Protein AF-0000000067343305 (afdb_homodimer)

Solvent-accessible surface area (backbone atoms only — not comparable to full-atom values): 16597 Å² total; per-residue (Å²): 131,85,76,73,76,75,72,74,80,74,70,72,85,63,79,70,69,75,76,62,74,65,79,73,71,71,68,78,71,65,62,56,53,55,50,48,48,46,49,50,49,47,53,51,51,54,50,50,50,50,50,51,47,47,50,50,44,52,51,52,53,51,46,55,71,76,35,93,38,74,90,38,75,63,26,50,51,48,50,54,48,41,21,58,38,42,72,70,41,83,85,48,90,88,35,68,66,48,48,50,30,28,52,50,38,52,51,50,51,50,48,28,50,49,7,38,53,44,34,48,50,51,51,49,48,51,49,51,50,51,49,50,53,51,52,58,67,65,48,73,60,79,87,106,129,87,75,86,84,72,74,75,80,70,70,78,78,64,79,68,67,75,71,65,69,67,76,76,71,72,69,76,73,65,64,57,50,58,52,48,49,45,49,51,49,45,54,50,49,54,50,49,50,51,50,51,47,46,51,49,44,50,51,52,53,50,45,54,72,75,35,92,38,74,90,39,74,66,27,50,51,49,51,54,48,41,19,58,40,41,73,69,40,82,86,48,90,87,36,66,67,47,46,50,30,28,50,51,38,52,49,52,51,51,47,28,51,49,8,38,51,46,36,49,50,51,49,49,49,50,51,51,50,51,51,50,53,51,52,58,68,66,48,73,60,78,89,104

pLDDT: mean 73.61, std 25.26, range [24.58, 98.75]

Sequence (288 aa):
MATALRHAAMRLGGGGAWAKLLPRRLVHGGARPAAAAAADGKTRALDLIKQKREELFDLIADTERRYDTRMTREGFQNTRMLQQLAVQIKPRPNDPLWRSKRNSKLANDYLGLTGACVAGYMFTKKWLHSDKEAAEETMPDPHVMATALRHAAMRLGGGGAWAKLLPRRLVHGGARPAAAAAADGKTRALDLIKQKREELFDLIADTERRYDTRMTREGFQNTRMLQQLAVQIKPRPNDPLWRSKRNSKLANDYLGLTGACVAGYMFTKKWLHSDKEAAEETMPDPHV

Foldseek 3Di:
DVPPPPPPPPPDPPPPDDPPDPPPPPPVPCVVVVVVVVVVVVVVVVVVVQVVLVVLLVVLVVCVVVDPCCPDPVNVVSLVSNLVSLVVHDDDVPDPSSVVSPVVNVVVVVVVVVVVVVVVVVVVVVVVVVVVVVVVVPPPPVVD/DPDDPPDDPPPDPPPPDPPPDPPPPPPPCPVCCVVVVVVVVVVVVVVVVQVVLVVLLVVLVVCVVVDPCCPDPVNVVSLVSNLVSLVVHDDDVPDPSSVVSPVVNVVVVVVVVVVVVVVVVVVVVVVVVVVVVVVVVPPPPPVD

Structure (mmCIF, N/CA/C/O backbone):
data_AF-0000000067343305-model_v1
#
loop_
_entity.id
_entity.type
_entity.pdbx_description
1 polymer 'Uncharacterized protein'
#
loop_
_atom_site.group_PDB
_atom_site.id
_atom_site.type_symbol
_atom_site.label_atom_id
_atom_site.label_alt_id
_atom_site.label_comp_id
_atom_site.label_asym_id
_atom_site.label_entity_id
_atom_site.label_seq_id
_atom_site.pdbx_PDB_ins_code
_atom_site.Cartn_x
_atom_site.Cartn_y
_atom_site.Cartn_z
_atom_site.occupancy
_atom_site.B_iso_or_equiv
_atom_site.auth_seq_id
_atom_site.auth_comp_id
_atom_site.auth_asym_id
_atom_site.auth_atom_id
_atom_site.pdbx_PDB_model_num
ATOM 1 N N . MET A 1 1 ? 11.852 67.188 43.344 1 25.91 1 MET A N 1
ATOM 2 C CA . MET A 1 1 ? 10.516 67.75 43.594 1 25.91 1 MET A CA 1
ATOM 3 C C . MET A 1 1 ? 9.484 67.062 42.719 1 25.91 1 MET A C 1
ATOM 5 O O . MET A 1 1 ? 8.273 67.188 42.938 1 25.91 1 MET A O 1
ATOM 9 N N . ALA A 1 2 ? 9.914 66.562 41.469 1 29.41 2 ALA A N 1
ATOM 10 C CA . ALA A 1 2 ? 9.039 66.125 40.375 1 29.41 2 ALA A CA 1
ATOM 11 C C . ALA A 1 2 ? 8.344 64.812 40.688 1 29.41 2 ALA A C 1
ATOM 13 O O . ALA A 1 2 ? 7.672 64.25 39.812 1 29.41 2 ALA A O 1
ATOM 14 N N . THR A 1 3 ? 8.641 64.125 41.844 1 33.22 3 THR A N 1
ATOM 15 C CA . THR A 1 3 ? 8.18 62.781 42.219 1 33.22 3 THR A CA 1
ATOM 16 C C . THR A 1 3 ? 6.668 62.75 42.438 1 33.22 3 THR A C 1
ATOM 18 O O . THR A 1 3 ? 6.012 61.75 42.188 1 33.22 3 THR A O 1
ATOM 21 N N . ALA A 1 4 ? 6.055 63.875 43.031 1 30.64 4 ALA A N 1
ATOM 22 C CA . ALA A 1 4 ? 4.84 63.812 43.844 1 30.64 4 ALA A CA 1
ATOM 23 C C . ALA A 1 4 ? 3.602 63.719 42.938 1 30.64 4 ALA A C 1
ATOM 25 O O . ALA A 1 4 ? 2.48 63.594 43.438 1 30.64 4 ALA A O 1
ATOM 26 N N . LEU A 1 5 ? 3.627 64.125 41.625 1 29.78 5 LEU A N 1
ATOM 27 C CA . LEU A 1 5 ? 2.369 64.375 40.938 1 29.78 5 LEU A CA 1
ATOM 28 C C . LEU A 1 5 ? 1.629 63.094 40.594 1 29.78 5 LEU A C 1
ATOM 30 O O . LEU A 1 5 ? 0.529 63.156 40.031 1 29.78 5 LEU A O 1
ATOM 34 N N . ARG A 1 6 ? 2.248 61.844 40.656 1 27.2 6 ARG A N 1
ATOM 35 C CA . ARG A 1 6 ? 1.667 60.688 39.969 1 27.2 6 ARG A CA 1
ATOM 36 C C . ARG A 1 6 ? 0.431 60.156 40.688 1 27.2 6 ARG A C 1
ATOM 38 O O . ARG A 1 6 ? -0.3 59.312 40.188 1 27.2 6 ARG A O 1
ATOM 45 N N . HIS A 1 7 ? 0.16 60.5 42.031 1 28.11 7 HIS A N 1
ATOM 46 C CA . HIS A 1 7 ? -0.731 59.656 42.844 1 28.11 7 HIS A CA 1
ATOM 47 C C . HIS A 1 7 ? -2.191 59.906 42.469 1 28.11 7 HIS A C 1
ATOM 49 O O . HIS A 1 7 ? -3.039 59.031 42.688 1 28.11 7 HIS A O 1
ATOM 55 N N . ALA A 1 8 ? -2.635 61.156 42.156 1 29.97 8 ALA A N 1
ATOM 56 C CA . ALA A 1 8 ? -4.02 61.562 42.438 1 29.97 8 ALA A CA 1
ATOM 57 C C . ALA A 1 8 ? -4.977 60.906 41.438 1 29.97 8 ALA A C 1
ATOM 59 O O . ALA A 1 8 ? -6.188 60.875 41.656 1 29.97 8 ALA A O 1
ATOM 60 N N . ALA A 1 9 ? -4.625 60.5 40.188 1 27.83 9 ALA A N 1
ATOM 61 C CA . ALA A 1 9 ? -5.672 60.375 39.188 1 27.83 9 ALA A CA 1
ATOM 62 C C . ALA A 1 9 ? -6.492 59.094 39.406 1 27.83 9 ALA A C 1
ATOM 64 O O . ALA A 1 9 ? -7.371 58.781 38.594 1 27.83 9 ALA A O 1
ATOM 65 N N . MET A 1 10 ? -6.168 58.156 40.375 1 24.58 10 MET A N 1
ATOM 66 C CA . MET A 1 10 ? -6.703 56.812 40.25 1 24.58 10 MET A CA 1
ATOM 67 C C . MET A 1 10 ? -8.18 56.75 40.625 1 24.58 10 MET A C 1
ATOM 69 O O . MET A 1 10 ? -8.812 55.719 40.562 1 24.58 10 MET A O 1
ATOM 73 N N . ARG A 1 11 ? -8.797 57.75 41.375 1 26.14 11 ARG A N 1
ATOM 74 C CA . ARG A 1 11 ? -9.961 57.344 42.156 1 26.14 11 ARG A CA 1
ATOM 75 C C . ARG A 1 11 ? -11.172 57.125 41.25 1 26.14 11 ARG A C 1
ATOM 77 O O . ARG A 1 11 ? -12.117 56.438 41.625 1 26.14 11 ARG A O 1
ATOM 84 N N . LEU A 1 12 ? -11.484 57.938 40.281 1 27.5 12 LEU A N 1
ATOM 85 C CA . LEU A 1 12 ? -12.898 58.188 40 1 27.5 12 LEU A CA 1
ATOM 86 C C . LEU A 1 12 ? -13.547 56.938 39.406 1 27.5 12 LEU A C 1
ATOM 88 O O . LEU A 1 12 ? -14.773 56.781 39.406 1 27.5 12 LEU A O 1
ATOM 92 N N . GLY A 1 13 ? -12.992 56.156 38.469 1 27.7 13 GLY A N 1
ATOM 93 C CA . GLY A 1 13 ? -13.844 55.469 37.5 1 27.7 13 GLY A CA 1
ATOM 94 C C . GLY A 1 13 ? -14.578 54.281 38.094 1 27.7 13 GLY A C 1
ATOM 95 O O . GLY A 1 13 ? -14.023 53.188 38.156 1 27.7 13 GLY A O 1
ATOM 96 N N . GLY A 1 14 ? -15.336 54.438 39.156 1 28.5 14 GLY A N 1
ATOM 97 C CA . GLY A 1 14 ? -16.062 53.406 39.844 1 28.5 14 GLY A CA 1
ATOM 98 C C . GLY A 1 14 ? -17.094 52.719 38.969 1 28.5 14 GLY A C 1
ATOM 99 O O . GLY A 1 14 ? -17.953 51.969 39.469 1 28.5 14 GLY A O 1
ATOM 100 N N . GLY A 1 15 ? -17.312 53.062 37.719 1 30.8 15 GLY A N 1
ATOM 101 C CA . GLY A 1 15 ? -18.562 52.562 37.188 1 30.8 15 GLY A CA 1
ATOM 102 C C . GLY A 1 15 ? -18.656 51.031 37.156 1 30.8 15 GLY A C 1
ATOM 103 O O . GLY A 1 15 ? -19.438 50.469 36.375 1 30.8 15 GLY A O 1
ATOM 104 N N . GLY A 1 16 ? -17.969 50.281 38 1 28.56 16 GLY A N 1
ATOM 105 C CA . GLY A 1 16 ? -17.812 48.875 37.781 1 28.56 16 GLY A CA 1
ATOM 106 C C . GLY A 1 16 ? -19.109 48.094 37.938 1 28.56 16 GLY A C 1
ATOM 107 O O . GLY A 1 16 ? -19.125 46.875 37.75 1 28.56 16 GLY A O 1
ATOM 108 N N . ALA A 1 17 ? -20.031 48.656 38.75 1 32.06 17 ALA A N 1
ATOM 109 C CA . ALA A 1 17 ? -20.859 47.656 39.406 1 32.06 17 ALA A CA 1
ATOM 110 C C . ALA A 1 17 ? -21.828 47 38.438 1 32.06 17 ALA A C 1
ATOM 112 O O . ALA A 1 17 ? -22.391 45.938 38.719 1 32.06 17 ALA A O 1
ATOM 113 N N . TRP A 1 18 ? -22.375 47.75 37.5 1 31.05 18 TRP A N 1
ATOM 114 C CA . TRP A 1 18 ? -23.688 47.344 37 1 31.05 18 TRP A CA 1
ATOM 115 C C . TRP A 1 18 ? -23.578 46.031 36.25 1 31.05 18 TRP A C 1
ATOM 117 O O . TRP A 1 18 ? -24.562 45.531 35.688 1 31.05 18 TRP A O 1
ATOM 127 N N . ALA A 1 19 ? -22.406 45.656 35.844 1 30.67 19 ALA A N 1
ATOM 128 C CA . ALA A 1 19 ? -22.453 44.625 34.844 1 30.67 19 ALA A CA 1
ATOM 129 C C . ALA A 1 19 ? -22.922 43.281 35.406 1 30.67 19 ALA A C 1
ATOM 131 O O . ALA A 1 19 ? -22.703 42.25 34.812 1 30.67 19 ALA A O 1
ATOM 132 N N . LYS A 1 20 ? -23.328 43.312 36.656 1 32.25 20 LYS A N 1
ATOM 133 C CA . LYS A 1 20 ? -23.484 42 37.25 1 32.25 20 LYS A CA 1
ATOM 134 C C . LYS A 1 20 ? -24.531 41.156 36.5 1 32.25 20 LYS A C 1
ATOM 136 O O . LYS A 1 20 ? -24.359 39.969 36.312 1 32.25 20 LYS A O 1
ATOM 141 N N . LEU A 1 21 ? -25.797 41.656 36.562 1 30.03 21 LEU A N 1
ATOM 142 C CA . LEU A 1 21 ? -26.875 40.688 36.75 1 30.03 21 LEU A CA 1
ATOM 143 C C . LEU A 1 21 ? -27.234 40 35.438 1 30.03 21 LEU A C 1
ATOM 145 O O . LEU A 1 21 ? -28.297 40.25 34.875 1 30.03 21 LEU A O 1
ATOM 149 N N . LEU A 1 22 ? -26.625 40.281 34.375 1 32.25 22 LEU A N 1
ATOM 150 C CA . LEU A 1 22 ? -27.328 39.625 33.281 1 32.25 22 LEU A CA 1
ATOM 151 C C . LEU A 1 22 ? -27.359 38.125 33.531 1 32.25 22 LEU A C 1
ATOM 153 O O . LEU A 1 22 ? -26.359 37.5 33.906 1 32.25 22 LEU A O 1
ATOM 157 N N . PRO A 1 23 ? -28.562 37.531 33.875 1 33.81 23 PRO A N 1
ATOM 158 C CA . PRO A 1 23 ? -28.688 36.094 34.031 1 33.81 23 PRO A CA 1
ATOM 159 C C . PRO A 1 23 ? -28.016 35.312 32.906 1 33.81 23 PRO A C 1
ATOM 161 O O . PRO A 1 23 ? -28.078 35.75 31.734 1 33.81 23 PRO A O 1
ATOM 164 N N . ARG A 1 24 ? -26.797 34.812 33.031 1 35.47 24 ARG A N 1
ATOM 165 C CA . ARG A 1 24 ? -26.203 33.875 32.094 1 35.47 24 ARG A CA 1
ATOM 166 C C . ARG A 1 24 ? -27.188 32.781 31.734 1 35.47 24 ARG A C 1
ATOM 168 O O . ARG A 1 24 ? -27.547 31.953 32.562 1 35.47 24 ARG A O 1
ATOM 175 N N . ARG A 1 25 ? -28.234 33.062 31.016 1 36.97 25 ARG A N 1
ATOM 176 C CA . ARG A 1 25 ? -28.906 31.906 30.453 1 36.97 25 ARG A CA 1
ATOM 177 C C . ARG A 1 25 ? -27.906 30.812 30.078 1 36.97 25 ARG A C 1
ATOM 179 O O . ARG A 1 25 ? -26.938 31.047 29.359 1 36.97 25 ARG A O 1
ATOM 186 N N . LEU A 1 26 ? -27.703 29.891 30.906 1 36.03 26 LEU A N 1
ATOM 187 C CA . LEU A 1 26 ? -27.047 28.609 30.625 1 36.03 26 LEU A CA 1
ATOM 188 C C . LEU A 1 26 ? -27.406 28.109 29.219 1 36.03 26 LEU A C 1
ATOM 190 O O . LEU A 1 26 ? -28.547 27.734 28.969 1 36.03 26 LEU A O 1
ATOM 194 N N . VAL A 1 27 ? -27.156 28.891 28.188 1 36.06 27 VAL A N 1
ATOM 195 C CA . VAL A 1 27 ? -27.203 28.125 26.938 1 36.06 27 VAL A CA 1
ATOM 196 C C . VAL A 1 27 ? -26.672 26.719 27.188 1 36.06 27 VAL A C 1
ATOM 198 O O . VAL A 1 27 ? -25.531 26.547 27.625 1 36.06 27 VAL A O 1
ATOM 201 N N . HIS A 1 28 ? -27.391 25.828 27.766 1 39.16 28 HIS A N 1
ATOM 202 C CA . HIS A 1 28 ? -27.125 24.406 27.578 1 39.16 28 HIS A CA 1
ATOM 203 C C . HIS A 1 28 ? -26.391 24.141 26.281 1 39.16 28 HIS A C 1
ATOM 205 O O . HIS A 1 28 ? -26.984 24.266 25.203 1 39.16 28 HIS A O 1
ATOM 211 N N . GLY A 1 29 ? -25.312 24.641 25.938 1 38.34 29 GLY A N 1
ATOM 212 C CA . GLY A 1 29 ? -24.359 24.422 24.859 1 38.34 29 GLY A CA 1
ATOM 213 C C . GLY A 1 29 ? -24.359 23 24.328 1 38.34 29 GLY A C 1
ATOM 214 O O . GLY A 1 29 ? -23.734 22.109 24.922 1 38.34 29 GLY A O 1
ATOM 215 N N . GLY A 1 30 ? -25.344 22.453 24 1 41.88 30 GLY A N 1
ATOM 216 C CA . GLY A 1 30 ? -25.609 21.297 23.156 1 41.88 30 GLY A CA 1
ATOM 217 C C . GLY A 1 30 ? -24.594 21.109 22.047 1 41.88 30 GLY A C 1
ATOM 218 O O . GLY A 1 30 ? -24.922 20.609 20.969 1 41.88 30 GLY A O 1
ATOM 219 N N . ALA A 1 31 ? -23.594 21.781 21.797 1 46.53 31 ALA A N 1
ATOM 220 C CA . ALA A 1 31 ? -22.438 21.609 20.922 1 46.53 31 ALA A CA 1
ATOM 221 C C . ALA A 1 31 ? -21.766 20.266 21.156 1 46.53 31 ALA A C 1
ATOM 223 O O . ALA A 1 31 ? -20.969 19.812 20.328 1 46.53 31 ALA A O 1
ATOM 224 N N . ARG A 1 32 ? -21.812 19.703 22.297 1 52.16 32 ARG A N 1
ATOM 225 C CA . ARG A 1 32 ? -21.297 18.359 22.594 1 52.16 32 ARG A CA 1
ATOM 226 C C . ARG A 1 32 ? -21.953 17.312 21.719 1 52.16 32 ARG A C 1
ATOM 228 O O . ARG A 1 32 ? -21.312 16.328 21.328 1 52.16 32 ARG A O 1
ATOM 235 N N . PRO A 1 33 ? -23.297 17.562 21.469 1 54.91 33 PRO A N 1
ATOM 236 C CA . PRO A 1 33 ? -23.922 16.5 20.672 1 54.91 33 PRO A CA 1
ATOM 237 C C . PRO A 1 33 ? -23.359 16.422 19.25 1 54.91 33 PRO A C 1
ATOM 239 O O . PRO A 1 33 ? -23.172 15.32 18.719 1 54.91 33 PRO A O 1
ATOM 242 N N . ALA A 1 34 ? -23.141 17.609 18.672 1 60.12 34 ALA A N 1
ATOM 243 C CA . ALA A 1 34 ? -22.594 17.562 17.328 1 60.12 34 ALA A CA 1
ATOM 244 C C . ALA A 1 34 ? -21.188 16.984 17.312 1 60.12 34 ALA A C 1
ATOM 246 O O . ALA A 1 34 ? -20.828 16.219 16.438 1 60.12 34 ALA A O 1
ATOM 247 N N . ALA A 1 35 ? -20.484 17.469 18.375 1 66.31 35 ALA A N 1
ATOM 248 C CA . ALA A 1 35 ? -19.141 16.938 18.484 1 66.31 35 ALA A CA 1
ATOM 249 C C . ALA A 1 35 ? -19.156 15.438 18.766 1 66.31 35 ALA A C 1
ATOM 251 O O . ALA A 1 35 ? -18.359 14.68 18.203 1 66.31 35 ALA A O 1
ATOM 252 N N . ALA A 1 36 ? -20.109 15.117 19.703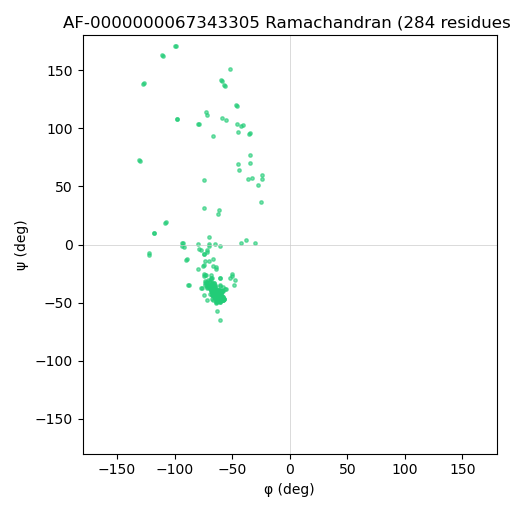 1 67.62 36 ALA A N 1
ATOM 253 C CA . ALA A 1 36 ? -20.234 13.695 20 1 67.62 36 ALA A CA 1
ATOM 254 C C . ALA A 1 36 ? -20.703 12.922 18.766 1 67.62 36 ALA A C 1
ATOM 256 O O . ALA A 1 36 ? -20.219 11.828 18.5 1 67.62 36 ALA A O 1
ATOM 257 N N . ALA A 1 37 ? -21.625 13.539 18.094 1 69.44 37 ALA A N 1
ATOM 258 C CA . ALA A 1 37 ? -22.109 12.906 16.875 1 69.44 37 ALA A CA 1
ATOM 259 C C . ALA A 1 37 ? -21.016 12.82 15.82 1 69.44 37 ALA A C 1
ATOM 261 O O . ALA A 1 37 ? -20.891 11.82 15.109 1 69.44 37 ALA A O 1
ATOM 262 N N . ALA A 1 38 ? -20.234 13.922 15.898 1 75.06 38 ALA A N 1
ATOM 263 C CA . ALA A 1 38 ? -19.125 13.93 14.953 1 75.06 38 ALA A CA 1
ATOM 264 C C . ALA A 1 38 ? -18.094 12.867 15.32 1 75.06 38 ALA A C 1
ATOM 266 O O . ALA A 1 38 ? -17.531 12.203 14.445 1 75.06 38 ALA A O 1
ATOM 267 N N . ALA A 1 39 ? -17.938 12.758 16.578 1 81.12 39 ALA A N 1
ATOM 268 C CA . ALA A 1 39 ? -16.984 11.742 17.031 1 81.12 39 ALA A CA 1
ATOM 269 C C . ALA A 1 39 ? -17.484 10.344 16.703 1 81.12 39 ALA A C 1
ATOM 271 O O . ALA A 1 39 ? -16.703 9.477 16.297 1 81.12 39 ALA A O 1
ATOM 272 N N . ASP A 1 40 ? -18.781 10.219 16.891 1 86.38 40 ASP A N 1
ATOM 273 C CA . ASP A 1 40 ? -19.375 8.93 16.547 1 86.38 40 ASP A CA 1
ATOM 274 C C . ASP A 1 40 ? -19.297 8.672 15.039 1 86.38 40 ASP A C 1
ATOM 276 O O . ASP A 1 40 ? -19.047 7.547 14.609 1 86.38 40 ASP A O 1
ATOM 280 N N . GLY A 1 41 ? -19.531 9.742 14.289 1 90.25 41 GLY A N 1
ATOM 281 C CA . GLY A 1 41 ? -19.422 9.617 12.844 1 90.25 41 GLY A CA 1
ATOM 282 C C . GLY A 1 41 ? -18.016 9.25 12.383 1 90.25 41 GLY A C 1
ATOM 283 O O . GLY A 1 41 ? -17.844 8.414 11.5 1 90.25 41 GLY A O 1
ATOM 284 N N . LYS A 1 42 ? -17.094 9.82 13.016 1 91.56 42 LYS A N 1
ATOM 285 C CA . LYS A 1 42 ? -15.695 9.531 12.719 1 91.56 42 LYS A CA 1
ATOM 286 C C . LYS A 1 42 ? -15.359 8.078 13.039 1 91.56 42 LYS A C 1
ATOM 288 O O . LYS A 1 42 ? -14.75 7.383 12.227 1 91.56 42 LYS A O 1
ATOM 293 N N . THR A 1 43 ? -15.719 7.664 14.234 1 93.38 43 THR A N 1
ATOM 294 C CA . THR A 1 43 ? -15.438 6.293 14.656 1 93.38 43 THR A CA 1
ATOM 295 C C . THR A 1 43 ? -16.094 5.293 13.711 1 93.38 43 THR A C 1
ATOM 297 O O . THR A 1 43 ? -15.484 4.289 13.336 1 93.38 43 THR A O 1
ATOM 300 N N . ARG A 1 44 ? -17.297 5.586 13.289 1 94.56 44 ARG A N 1
ATOM 301 C CA . ARG A 1 44 ? -18 4.703 12.367 1 94.56 44 ARG A CA 1
ATOM 302 C C . ARG A 1 44 ? -17.297 4.656 11.008 1 94.56 44 ARG A C 1
ATOM 304 O O . ARG A 1 44 ? -17.188 3.588 10.406 1 94.56 44 ARG A O 1
ATOM 311 N N . ALA A 1 45 ? -16.859 5.766 10.562 1 95.25 45 ALA A N 1
ATOM 312 C CA . ALA A 1 45 ? -16.172 5.836 9.273 1 95.25 45 ALA A CA 1
ATOM 313 C C . ALA A 1 45 ? -14.867 5.043 9.305 1 95.25 45 ALA A C 1
ATOM 315 O O . ALA A 1 45 ? -14.562 4.301 8.367 1 95.25 45 ALA A O 1
ATOM 316 N N . LEU A 1 46 ? -14.18 5.176 10.398 1 95.62 46 LEU A N 1
ATOM 317 C CA . LEU A 1 46 ? -12.906 4.465 10.547 1 95.62 46 LEU A CA 1
ATOM 318 C C . LEU A 1 46 ? -13.141 2.963 10.656 1 95.62 46 LEU A C 1
ATOM 320 O O . LEU A 1 46 ? -12.359 2.17 10.125 1 95.62 46 LEU A O 1
ATOM 324 N N . ASP A 1 47 ? -14.219 2.596 11.312 1 95.88 47 ASP A N 1
ATOM 325 C CA . ASP A 1 47 ? -14.547 1.177 11.422 1 95.88 47 ASP A CA 1
ATOM 326 C C . ASP A 1 47 ? -14.93 0.597 10.062 1 95.88 47 ASP A C 1
ATOM 328 O O . ASP A 1 47 ? -14.586 -0.544 9.75 1 95.88 47 ASP A O 1
ATOM 332 N N . LEU A 1 48 ? -15.594 1.369 9.25 1 97.38 48 LEU A N 1
ATOM 333 C CA . LEU A 1 48 ? -15.961 0.931 7.906 1 97.38 48 LEU A CA 1
ATOM 334 C C . LEU A 1 48 ? -14.719 0.732 7.043 1 97.38 48 LEU A C 1
ATOM 336 O O . LEU A 1 48 ? -14.633 -0.232 6.277 1 97.38 48 LEU A O 1
ATOM 340 N N . ILE A 1 49 ? -13.766 1.593 7.184 1 97.81 49 ILE A N 1
ATOM 341 C CA . ILE A 1 49 ? -12.523 1.477 6.438 1 97.81 49 ILE A CA 1
ATOM 342 C C . ILE A 1 49 ? -11.797 0.196 6.84 1 97.81 49 ILE A C 1
ATOM 344 O O . ILE A 1 49 ? -11.305 -0.542 5.984 1 97.81 49 ILE A O 1
ATOM 348 N N . LYS A 1 50 ? -11.789 -0.072 8.102 1 97.38 50 LYS A N 1
ATOM 349 C CA . LYS A 1 50 ? -11.156 -1.289 8.594 1 97.38 50 LYS A CA 1
ATOM 350 C C . LYS A 1 50 ? -11.828 -2.533 8.023 1 97.38 50 LYS A C 1
ATOM 352 O O . LYS A 1 50 ? -11.148 -3.471 7.598 1 97.38 50 LYS A O 1
ATOM 357 N N . GLN A 1 51 ? -13.086 -2.492 7.984 1 97.75 51 GLN A N 1
ATOM 358 C CA . GLN A 1 51 ? -13.844 -3.615 7.441 1 97.75 51 GLN A CA 1
ATOM 359 C C . GLN A 1 51 ? -13.562 -3.799 5.953 1 97.75 51 GLN A C 1
ATOM 361 O O . GLN A 1 51 ? -13.383 -4.926 5.484 1 97.75 51 GLN A O 1
ATOM 366 N N . LYS A 1 52 ? -13.523 -2.725 5.25 1 98.38 52 LYS A N 1
ATOM 367 C CA . LYS A 1 52 ?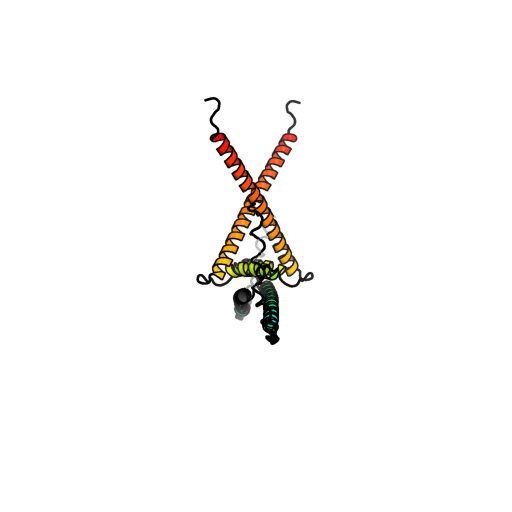 -13.289 -2.797 3.811 1 98.38 52 LYS A CA 1
ATOM 368 C C . LYS A 1 52 ? -11.875 -3.279 3.508 1 98.38 52 LYS A C 1
ATOM 370 O O . LYS A 1 52 ? -11.648 -3.969 2.512 1 98.38 52 LYS A O 1
ATOM 375 N N . ARG A 1 53 ? -10.969 -2.939 4.336 1 98.62 53 ARG A N 1
ATOM 376 C CA . ARG A 1 53 ? -9.609 -3.447 4.191 1 98.62 53 ARG A CA 1
ATOM 377 C C . ARG A 1 53 ? -9.57 -4.965 4.348 1 98.62 53 ARG A C 1
ATOM 379 O O . ARG A 1 53 ? -8.922 -5.656 3.562 1 98.62 53 ARG A O 1
ATOM 386 N N . GLU A 1 54 ? -10.273 -5.465 5.379 1 98.56 54 GLU A N 1
ATOM 387 C CA . GLU A 1 54 ? -10.328 -6.902 5.617 1 98.56 54 GLU A CA 1
ATOM 388 C C . GLU A 1 54 ? -11.008 -7.629 4.457 1 98.56 54 GLU A C 1
ATOM 390 O O . GLU A 1 54 ? -10.523 -8.672 4.008 1 98.56 54 GLU A O 1
ATOM 395 N N . GLU A 1 55 ? -12.047 -7.031 3.969 1 98.5 55 GLU A N 1
ATOM 396 C CA . GLU A 1 55 ? -12.766 -7.613 2.842 1 98.5 55 GLU A CA 1
ATOM 397 C C . GLU A 1 55 ? -11.883 -7.68 1.598 1 98.5 55 GLU A C 1
ATOM 399 O O . GLU A 1 55 ? -11.891 -8.68 0.875 1 98.5 55 GLU A O 1
ATOM 404 N N . LEU A 1 56 ? -11.156 -6.621 1.357 1 98.75 56 LEU A N 1
ATOM 405 C CA . LEU A 1 56 ? -10.297 -6.578 0.181 1 98.75 56 LEU A CA 1
ATOM 406 C C . LEU A 1 56 ? -9.164 -7.59 0.298 1 98.75 56 LEU A C 1
ATOM 408 O O . LEU A 1 56 ? -8.828 -8.266 -0.676 1 98.75 56 LEU A O 1
ATOM 412 N N . PHE A 1 57 ? -8.586 -7.715 1.485 1 98.75 57 PHE A N 1
ATOM 413 C CA . PHE A 1 57 ? -7.547 -8.711 1.704 1 98.75 57 PHE A CA 1
ATOM 414 C C . PHE A 1 57 ? -8.062 -10.109 1.383 1 98.75 57 PHE A C 1
ATOM 416 O O . PHE A 1 57 ? -7.426 -10.859 0.641 1 98.75 57 PHE A O 1
ATOM 423 N N . ASP A 1 58 ? -9.234 -10.43 1.896 1 98.5 58 ASP A N 1
ATOM 424 C CA . ASP A 1 58 ? -9.812 -11.758 1.717 1 98.5 58 ASP A CA 1
ATOM 425 C C . ASP A 1 58 ? -10.164 -12.008 0.253 1 98.5 58 ASP A C 1
ATOM 427 O O . ASP A 1 58 ? -9.961 -13.109 -0.26 1 98.5 58 ASP A O 1
ATOM 431 N N . LEU A 1 59 ? -10.656 -10.977 -0.356 1 98.25 59 LEU A N 1
ATOM 432 C CA . LEU A 1 59 ? -11.016 -11.102 -1.765 1 98.25 59 LEU A CA 1
ATOM 433 C C . LEU A 1 59 ? -9.781 -11.375 -2.619 1 98.25 59 LEU A C 1
ATOM 435 O O . LEU A 1 59 ? -9.805 -12.258 -3.479 1 98.25 59 LEU A O 1
ATOM 439 N N . ILE A 1 60 ? -8.703 -10.68 -2.424 1 98.19 60 ILE A N 1
ATOM 440 C CA . ILE A 1 60 ? -7.484 -10.859 -3.199 1 98.19 60 ILE A CA 1
ATOM 441 C C . ILE A 1 60 ? -6.883 -12.234 -2.898 1 98.19 60 ILE A C 1
ATOM 443 O O . ILE A 1 60 ? -6.488 -12.961 -3.814 1 98.19 60 ILE A O 1
ATOM 447 N N . ALA A 1 61 ? -6.871 -12.539 -1.626 1 97.06 61 ALA A N 1
ATOM 448 C CA . ALA A 1 61 ? -6.316 -13.828 -1.222 1 97.06 61 ALA A CA 1
ATOM 449 C C . ALA A 1 61 ? -7.07 -14.984 -1.878 1 97.06 61 ALA A C 1
ATOM 451 O O . ALA A 1 61 ? -6.453 -15.914 -2.4 1 97.06 61 ALA A O 1
ATOM 452 N N . ASP A 1 62 ? -8.359 -14.898 -1.883 1 96.56 62 ASP A N 1
ATOM 453 C CA . ASP A 1 62 ? -9.188 -15.938 -2.484 1 96.56 62 ASP A CA 1
ATOM 454 C C . ASP A 1 62 ? -8.961 -16.016 -3.994 1 96.56 62 ASP A C 1
ATOM 456 O O . ASP A 1 62 ? -8.906 -17.109 -4.566 1 96.56 62 ASP A O 1
ATOM 460 N N . THR A 1 63 ? -8.875 -14.891 -4.598 1 96.25 63 THR A N 1
ATOM 461 C CA . THR A 1 63 ? -8.648 -14.836 -6.035 1 96.25 63 THR A CA 1
ATOM 462 C C . THR A 1 63 ? -7.312 -15.477 -6.398 1 96.25 63 THR A C 1
ATOM 464 O O . THR A 1 63 ? -7.227 -16.234 -7.371 1 96.25 63 THR A O 1
ATOM 467 N N . GLU A 1 64 ? -6.32 -15.211 -5.625 1 93.31 64 GLU A N 1
ATOM 468 C CA . GLU A 1 64 ? -4.992 -15.75 -5.898 1 93.31 64 GLU A CA 1
ATOM 469 C C . GLU A 1 64 ? -4.957 -17.266 -5.676 1 93.31 64 GLU A C 1
ATOM 471 O O . GLU A 1 64 ? -4.188 -17.969 -6.324 1 93.31 64 GLU A O 1
ATOM 476 N N . ARG A 1 65 ? -5.75 -17.688 -4.75 1 92.62 65 ARG A N 1
ATOM 477 C CA . ARG A 1 65 ? -5.836 -19.109 -4.488 1 92.62 65 ARG A CA 1
ATOM 478 C C . ARG A 1 65 ? -6.555 -19.844 -5.621 1 92.62 65 ARG A C 1
ATOM 480 O O . ARG A 1 65 ? -6.172 -20.953 -6 1 92.62 65 ARG A O 1
ATOM 487 N N . ARG A 1 66 ? -7.465 -19.203 -6.156 1 93.62 66 ARG A N 1
ATOM 488 C CA . ARG A 1 66 ? -8.336 -19.844 -7.145 1 93.62 66 ARG A CA 1
ATOM 489 C C . ARG A 1 66 ? -7.738 -19.75 -8.547 1 93.62 66 ARG A C 1
ATOM 491 O O . ARG A 1 66 ? -7.91 -20.641 -9.359 1 93.62 66 ARG A O 1
ATOM 498 N N . TYR A 1 67 ? -7.07 -18.609 -8.742 1 91.62 67 TYR A N 1
ATOM 499 C CA . TYR A 1 67 ? -6.582 -18.344 -10.094 1 91.62 67 TYR A CA 1
ATOM 500 C C . TYR A 1 67 ? -5.09 -18.031 -10.078 1 91.62 67 TYR A C 1
ATOM 502 O O . TYR A 1 67 ? -4.594 -17.375 -9.148 1 91.62 67 TYR A O 1
ATOM 510 N N . ASP A 1 68 ? -4.398 -18.516 -10.977 1 84.31 68 ASP A N 1
ATOM 511 C CA . ASP A 1 68 ? -2.975 -18.203 -11.07 1 84.31 68 ASP A CA 1
ATOM 512 C C . ASP A 1 68 ? -2.748 -16.844 -11.711 1 84.31 68 ASP A C 1
ATOM 514 O O . ASP A 1 68 ? -2.887 -16.688 -12.93 1 84.31 68 ASP A O 1
ATOM 518 N N . THR A 1 69 ? -2.432 -15.867 -10.93 1 87.25 69 THR A N 1
ATOM 519 C CA . THR A 1 69 ? -2.207 -14.508 -11.422 1 87.25 69 THR A CA 1
ATOM 520 C C . THR A 1 69 ? -0.771 -14.07 -11.148 1 87.25 69 THR A C 1
ATOM 522 O O . THR A 1 69 ? -0.412 -12.914 -11.406 1 87.25 69 THR A O 1
ATOM 525 N N . ARG A 1 70 ? 0.127 -14.898 -10.727 1 83 70 ARG A N 1
ATOM 526 C CA . ARG A 1 70 ? 1.419 -14.555 -10.141 1 83 70 ARG A CA 1
ATOM 527 C C . ARG A 1 70 ? 2.338 -13.922 -11.188 1 83 70 ARG A C 1
ATOM 529 O O . ARG A 1 70 ? 3.086 -12.992 -10.883 1 83 70 ARG A O 1
ATOM 536 N N . MET A 1 71 ? 2.225 -14.195 -12.312 1 86.94 71 MET A N 1
ATOM 537 C CA . MET A 1 71 ? 3.172 -13.695 -13.305 1 86.94 71 MET A CA 1
ATOM 538 C C . MET A 1 71 ? 2.529 -12.625 -14.18 1 86.94 71 MET A C 1
ATOM 540 O O . MET A 1 71 ? 3.012 -12.336 -15.273 1 86.94 71 MET A O 1
ATOM 544 N N . THR A 1 72 ? 1.479 -12.062 -13.742 1 90.12 72 THR A N 1
ATOM 545 C CA . THR A 1 72 ? 0.809 -10.992 -14.469 1 90.12 72 THR A CA 1
ATOM 546 C C . THR A 1 72 ? 0.96 -9.664 -13.734 1 90.12 72 THR A C 1
ATOM 548 O O . THR A 1 72 ? 1.355 -9.633 -12.562 1 90.12 72 THR A O 1
ATOM 551 N N . ARG A 1 73 ? 0.708 -8.625 -14.477 1 91.44 73 ARG A N 1
A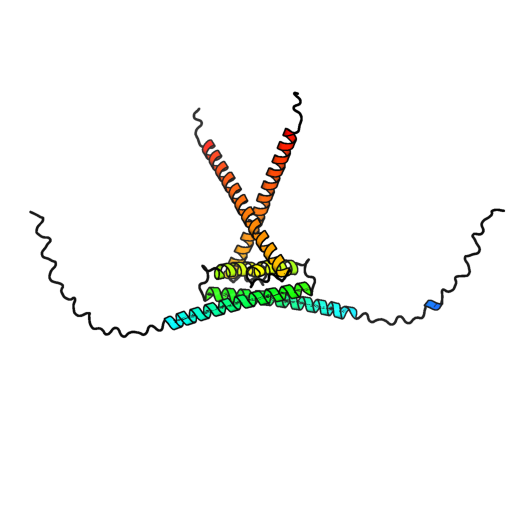TOM 552 C CA . ARG A 1 73 ? 0.71 -7.293 -13.867 1 91.44 73 ARG A CA 1
ATOM 553 C C . ARG A 1 73 ? -0.262 -7.227 -12.695 1 91.44 73 ARG A C 1
ATOM 555 O O . ARG A 1 73 ? 0.049 -6.637 -11.656 1 91.44 73 ARG A O 1
ATOM 562 N N . GLU A 1 74 ? -1.368 -7.875 -12.852 1 91.81 74 GLU A N 1
ATOM 563 C CA . GLU A 1 74 ? -2.393 -7.891 -11.812 1 91.81 74 GLU A CA 1
ATOM 564 C C . GLU A 1 74 ? -1.912 -8.648 -10.578 1 91.81 74 GLU A C 1
ATOM 566 O O . GLU A 1 74 ? -2.189 -8.242 -9.445 1 91.81 74 GLU A O 1
ATOM 571 N N . GLY A 1 75 ? -1.264 -9.711 -10.875 1 93.81 75 GLY A N 1
ATOM 572 C CA . GLY A 1 75 ? -0.716 -10.469 -9.758 1 93.81 75 GLY A CA 1
ATOM 573 C C . GLY A 1 75 ? 0.284 -9.68 -8.938 1 93.81 75 GLY A C 1
ATOM 574 O O . GLY A 1 75 ? 0.263 -9.742 -7.703 1 93.81 75 GLY A O 1
ATOM 575 N N . PHE A 1 76 ? 1.116 -8.898 -9.586 1 94.12 76 PHE A N 1
ATOM 576 C CA . PHE A 1 76 ? 2.088 -8.055 -8.891 1 94.12 76 PHE A CA 1
ATOM 577 C C . PHE A 1 76 ? 1.386 -6.977 -8.07 1 94.12 76 PHE A C 1
ATOM 579 O O . PHE A 1 76 ? 1.76 -6.719 -6.93 1 94.12 76 PHE A O 1
ATOM 586 N N . GLN A 1 77 ? 0.42 -6.426 -8.688 1 95.5 77 GLN A N 1
ATOM 587 C CA . GLN A 1 77 ? -0.342 -5.395 -7.988 1 95.5 77 GLN A CA 1
ATOM 588 C C . GLN A 1 77 ? -1.055 -5.969 -6.766 1 95.5 77 GLN A C 1
ATOM 590 O O . GLN A 1 77 ? -1.057 -5.355 -5.695 1 95.5 77 GLN A O 1
ATOM 595 N N . ASN A 1 78 ? -1.627 -7.09 -6.926 1 97 78 ASN A N 1
ATOM 596 C CA . ASN A 1 78 ? -2.309 -7.754 -5.82 1 97 78 ASN A CA 1
ATOM 597 C C . ASN A 1 78 ? -1.345 -8.078 -4.68 1 97 78 ASN A C 1
ATOM 599 O O . ASN A 1 78 ? -1.685 -7.906 -3.51 1 97 78 ASN A O 1
ATOM 603 N N . THR A 1 79 ? -0.184 -8.5 -5.043 1 96.25 79 THR A N 1
ATOM 604 C CA . THR A 1 79 ? 0.815 -8.812 -4.027 1 96.25 79 THR A CA 1
ATOM 605 C C . THR A 1 79 ? 1.173 -7.566 -3.219 1 96.25 79 THR A C 1
ATOM 607 O O . THR A 1 79 ? 1.231 -7.613 -1.988 1 96.25 79 THR A O 1
ATOM 610 N N . ARG A 1 80 ? 1.348 -6.473 -3.873 1 95.69 80 ARG A N 1
ATOM 611 C CA . ARG A 1 80 ? 1.669 -5.219 -3.199 1 95.69 80 ARG A CA 1
ATOM 612 C C . ARG A 1 80 ? 0.519 -4.766 -2.307 1 95.69 80 ARG A C 1
ATOM 614 O O . ARG A 1 80 ? 0.742 -4.27 -1.2 1 95.69 80 ARG A O 1
ATOM 621 N N . MET A 1 81 ? -0.66 -4.98 -2.812 1 98 81 MET A N 1
ATOM 622 C CA . MET A 1 81 ? -1.834 -4.605 -2.029 1 98 81 MET A CA 1
ATOM 623 C C . MET A 1 81 ? -1.962 -5.484 -0.789 1 98 81 MET A C 1
ATOM 625 O O . MET A 1 81 ? -2.227 -4.988 0.306 1 98 81 MET A O 1
ATOM 629 N N . LEU A 1 82 ? -1.746 -6.785 -0.956 1 98.44 82 LEU A N 1
ATOM 630 C CA . LEU A 1 82 ? -1.791 -7.703 0.178 1 98.44 82 LEU A CA 1
ATOM 631 C C . LEU A 1 82 ? -0.75 -7.324 1.226 1 98.44 82 LEU A C 1
ATOM 633 O O . LEU A 1 82 ? -1.021 -7.387 2.426 1 98.44 82 LEU A O 1
ATOM 637 N N . GLN A 1 83 ? 0.388 -6.945 0.791 1 97.69 83 GLN A N 1
ATOM 638 C CA . GLN A 1 83 ? 1.441 -6.531 1.712 1 97.69 83 GLN A CA 1
ATOM 639 C C . GLN A 1 83 ? 1.021 -5.305 2.512 1 97.69 83 GLN A C 1
ATOM 641 O O . GLN A 1 83 ? 1.203 -5.258 3.73 1 97.69 83 GLN A O 1
ATOM 646 N N . GLN A 1 84 ? 0.464 -4.371 1.806 1 97.56 84 GLN A N 1
ATOM 647 C CA . GLN A 1 84 ? 0.026 -3.154 2.479 1 97.56 84 GLN A CA 1
ATOM 648 C C . GLN A 1 84 ? -1.127 -3.438 3.438 1 97.56 84 GLN A C 1
ATOM 650 O O . GLN A 1 84 ? -1.166 -2.9 4.547 1 97.56 84 GLN A O 1
ATOM 655 N N . LEU A 1 85 ? -2.029 -4.266 3.059 1 98.62 85 LEU A N 1
ATOM 656 C CA . LEU A 1 85 ? -3.189 -4.605 3.875 1 98.62 85 LEU A CA 1
ATOM 657 C C . LEU A 1 85 ? -2.775 -5.434 5.086 1 98.62 85 LEU A C 1
ATOM 659 O O . LEU A 1 85 ? -3.33 -5.266 6.176 1 98.62 85 LEU A O 1
ATOM 663 N N . ALA A 1 86 ? -1.844 -6.258 4.941 1 98.38 86 ALA A N 1
ATOM 664 C CA . ALA A 1 86 ? -1.449 -7.211 5.973 1 98.38 86 ALA A CA 1
ATOM 665 C C . ALA A 1 86 ? -0.991 -6.488 7.238 1 98.38 86 ALA A C 1
ATOM 667 O O . ALA A 1 86 ? -1.166 -6.996 8.352 1 98.38 86 ALA A O 1
ATOM 668 N N . VAL A 1 87 ? -0.47 -5.316 7.043 1 97.38 87 VAL A N 1
ATOM 669 C CA . VAL A 1 87 ? 0.037 -4.602 8.211 1 97.38 87 VAL A CA 1
ATOM 670 C C . VAL A 1 87 ? -1.049 -3.686 8.766 1 97.38 87 VAL A C 1
ATOM 672 O O . VAL A 1 87 ? -0.84 -3.008 9.781 1 97.38 87 VAL A O 1
ATOM 675 N N . GLN A 1 88 ? -2.258 -3.691 8.148 1 97.38 88 GLN A N 1
ATOM 676 C CA . GLN A 1 88 ? -3.268 -2.729 8.578 1 97.38 88 GLN A CA 1
ATOM 677 C C . GLN A 1 88 ? -4.547 -3.432 9.023 1 97.38 88 GLN A C 1
ATOM 679 O O . GLN A 1 88 ? -5.457 -2.797 9.555 1 97.38 88 GLN A O 1
ATOM 684 N N . ILE A 1 89 ? -4.621 -4.734 8.82 1 97.94 89 ILE A N 1
ATOM 685 C CA . ILE A 1 89 ? -5.797 -5.48 9.258 1 97.94 89 ILE A CA 1
ATOM 686 C C . I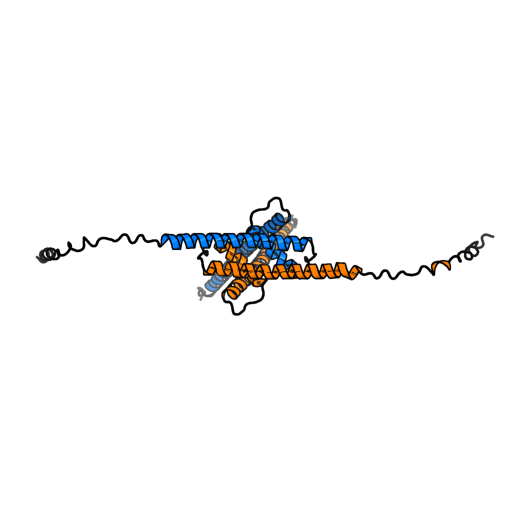LE A 1 89 ? -5.504 -6.188 10.578 1 97.94 89 ILE A C 1
ATOM 688 O O . ILE A 1 89 ? -4.371 -6.16 11.062 1 97.94 89 ILE A O 1
ATOM 692 N N . LYS A 1 90 ? -6.602 -6.73 11.125 1 97.19 90 LYS A N 1
ATOM 693 C CA . LYS A 1 90 ? -6.418 -7.512 12.344 1 97.19 90 LYS A CA 1
ATOM 694 C C . LYS A 1 90 ? -5.426 -8.648 12.125 1 97.19 90 LYS A C 1
ATOM 696 O O . LYS A 1 90 ? -5.477 -9.336 11.102 1 97.19 90 LYS A O 1
ATOM 701 N N . PRO A 1 91 ? -4.531 -8.836 13.117 1 97.44 91 PRO A N 1
ATOM 702 C CA . PRO A 1 91 ? -3.529 -9.898 12.992 1 97.44 91 PRO A CA 1
ATOM 703 C C . PRO A 1 91 ? -4.156 -11.281 12.828 1 97.44 91 PRO A C 1
ATOM 705 O O . PRO A 1 91 ? -5.172 -11.578 13.461 1 97.44 91 PRO A O 1
ATOM 708 N N . ARG A 1 92 ? -3.49 -12.039 11.953 1 97.81 92 ARG A N 1
ATOM 709 C CA . ARG A 1 92 ? -3.904 -13.414 11.703 1 97.81 92 ARG A CA 1
ATOM 710 C C . ARG A 1 92 ? -2.717 -14.375 11.789 1 97.81 92 ARG A C 1
ATOM 712 O O . ARG A 1 92 ? -2.318 -14.969 10.789 1 97.81 92 ARG A O 1
ATOM 719 N N . PRO A 1 93 ? -2.25 -14.625 12.93 1 95.94 93 PRO A N 1
ATOM 720 C CA . PRO A 1 93 ? -1.004 -15.383 13.094 1 95.94 93 PRO A CA 1
ATOM 721 C C . PRO A 1 93 ? -1.112 -16.812 12.586 1 95.94 93 PRO A C 1
ATOM 723 O O . PRO A 1 93 ? -0.101 -17.438 12.242 1 95.94 93 PRO A O 1
ATOM 726 N N . ASN A 1 94 ? -2.303 -17.312 12.477 1 97 94 ASN A N 1
ATOM 727 C CA . ASN A 1 94 ? -2.475 -18.688 12.023 1 97 94 ASN A CA 1
ATOM 728 C C . ASN A 1 94 ? -2.66 -18.75 10.508 1 97 94 ASN A C 1
ATOM 730 O O . ASN A 1 94 ? -2.764 -19.844 9.945 1 97 94 ASN A O 1
ATOM 734 N N . ASP A 1 95 ? -2.682 -17.656 9.844 1 96.94 95 ASP A N 1
ATOM 735 C CA . ASP A 1 95 ? -2.807 -17.578 8.391 1 96.94 95 ASP A CA 1
ATOM 736 C C . ASP A 1 95 ? -1.441 -17.406 7.73 1 96.94 95 ASP A C 1
ATOM 738 O O . ASP A 1 95 ? -0.837 -16.344 7.812 1 96.94 95 ASP A O 1
ATOM 742 N N . PRO A 1 96 ? -0.968 -18.453 7.078 1 96.94 96 PRO A N 1
ATOM 743 C CA . PRO A 1 96 ? 0.37 -18.391 6.488 1 96.94 96 PRO A CA 1
ATOM 744 C C . PRO A 1 96 ? 0.497 -17.281 5.441 1 96.94 96 PRO A C 1
ATOM 746 O O . PRO A 1 96 ? 1.564 -16.688 5.301 1 96.94 96 PRO A O 1
ATOM 749 N N . LEU A 1 97 ? -0.55 -17.016 4.664 1 96.75 97 LEU A N 1
ATOM 750 C CA . LEU A 1 97 ? -0.492 -15.953 3.668 1 96.75 97 LEU A CA 1
ATOM 751 C C . LEU A 1 97 ? -0.325 -14.594 4.336 1 96.75 97 LEU A C 1
ATOM 753 O O . LEU A 1 97 ? 0.514 -13.789 3.92 1 96.75 97 LEU A O 1
ATOM 757 N N . TRP A 1 98 ? -1.089 -14.445 5.34 1 98 98 TRP A N 1
ATOM 758 C CA . TRP A 1 98 ? -0.997 -13.188 6.07 1 98 98 TRP A CA 1
ATOM 759 C C . TRP A 1 98 ? 0.403 -12.992 6.645 1 98 98 TRP A C 1
ATOM 761 O O . TRP A 1 98 ? 0.99 -11.914 6.512 1 98 98 TRP A O 1
ATOM 771 N N . ARG A 1 99 ? 0.931 -13.977 7.297 1 97.75 99 ARG A N 1
ATOM 772 C CA . ARG A 1 99 ? 2.268 -13.891 7.875 1 97.75 99 ARG A CA 1
ATOM 773 C C . ARG A 1 99 ? 3.307 -13.562 6.812 1 97.75 99 ARG A C 1
ATOM 775 O O . ARG A 1 99 ? 4.152 -12.688 7.012 1 97.75 99 ARG A O 1
ATOM 782 N N . SER A 1 100 ? 3.236 -14.242 5.742 1 97.62 100 SER A N 1
ATOM 783 C CA . SER A 1 100 ? 4.203 -14.055 4.668 1 97.62 100 SER A CA 1
ATOM 784 C C . SER A 1 100 ? 4.156 -12.625 4.133 1 97.62 100 SER A C 1
ATOM 786 O O . SER A 1 100 ? 5.195 -11.984 3.963 1 97.62 100 SER A O 1
ATOM 788 N N . LYS A 1 101 ? 2.928 -12.164 3.828 1 97.44 101 LYS A N 1
ATOM 789 C CA . LYS A 1 101 ? 2.781 -10.828 3.264 1 97.44 101 LYS A CA 1
ATOM 790 C C . LYS A 1 101 ? 3.189 -9.758 4.273 1 97.44 101 LYS A C 1
ATOM 792 O O . LYS A 1 101 ? 3.828 -8.766 3.91 1 97.44 101 LYS A O 1
ATOM 797 N N . ARG A 1 102 ? 2.854 -9.984 5.5 1 97.69 102 ARG A N 1
ATOM 798 C CA . ARG A 1 102 ? 3.252 -9.055 6.551 1 97.69 102 ARG A CA 1
ATOM 799 C C . ARG A 1 102 ? 4.77 -8.992 6.68 1 97.69 102 ARG A C 1
ATOM 801 O O . ARG A 1 102 ? 5.352 -7.906 6.738 1 97.69 102 ARG A O 1
ATOM 808 N N . ASN A 1 103 ? 5.367 -10.141 6.754 1 96.62 103 ASN A N 1
ATOM 809 C CA . ASN A 1 103 ? 6.82 -10.203 6.883 1 96.62 103 ASN A CA 1
ATOM 810 C C . ASN A 1 103 ? 7.516 -9.562 5.684 1 96.62 103 ASN A C 1
ATOM 812 O O . ASN A 1 103 ? 8.508 -8.852 5.844 1 96.62 103 ASN A O 1
ATOM 816 N N . SER A 1 104 ? 7.02 -9.852 4.516 1 95.56 104 SER A N 1
ATOM 817 C CA . SER A 1 104 ? 7.586 -9.25 3.316 1 95.56 104 SER A CA 1
ATOM 818 C C . SER A 1 104 ? 7.48 -7.727 3.361 1 95.56 104 SER A C 1
ATOM 820 O O . SER A 1 104 ? 8.414 -7.023 2.975 1 95.56 104 SER A O 1
ATOM 822 N N . LYS A 1 105 ? 6.391 -7.246 3.797 1 95.62 105 LYS A N 1
ATOM 823 C CA . LYS A 1 105 ? 6.188 -5.805 3.896 1 95.62 105 LYS A CA 1
ATOM 824 C C . LYS A 1 105 ? 7.168 -5.18 4.883 1 95.62 105 LYS A C 1
ATOM 826 O O . LYS A 1 105 ? 7.766 -4.137 4.598 1 95.62 105 LYS A O 1
ATOM 831 N N . LEU A 1 106 ? 7.285 -5.766 6.008 1 93.44 106 LEU A N 1
ATOM 832 C CA . LEU A 1 106 ? 8.188 -5.266 7.039 1 93.44 106 LEU A CA 1
ATOM 833 C C . LEU A 1 106 ? 9.633 -5.289 6.555 1 93.44 106 LEU A C 1
ATOM 835 O O . LEU A 1 106 ? 10.383 -4.332 6.762 1 93.44 106 LEU A O 1
ATOM 839 N N . ALA A 1 107 ? 9.977 -6.348 5.906 1 90.44 107 ALA A N 1
ATOM 840 C CA . ALA A 1 107 ? 11.328 -6.469 5.363 1 90.44 107 ALA A CA 1
ATOM 841 C C . ALA A 1 107 ? 11.602 -5.379 4.332 1 90.44 107 ALA A C 1
ATOM 843 O O . ALA A 1 107 ? 12.664 -4.75 4.355 1 90.44 107 ALA A O 1
ATOM 844 N N . ASN A 1 108 ? 10.617 -5.191 3.486 1 86.81 108 ASN A N 1
ATOM 845 C CA . ASN A 1 108 ? 10.766 -4.172 2.453 1 86.81 108 ASN A CA 1
ATOM 846 C C . ASN A 1 108 ? 10.883 -2.777 3.055 1 86.81 108 ASN A C 1
ATOM 848 O O . ASN A 1 108 ? 11.664 -1.952 2.576 1 86.81 108 ASN A O 1
ATOM 852 N N . ASP A 1 109 ? 10.125 -2.523 4.062 1 85.75 109 ASP A N 1
ATOM 853 C CA . ASP A 1 109 ? 10.195 -1.226 4.727 1 85.75 109 ASP A CA 1
ATOM 854 C C . ASP A 1 109 ? 11.555 -1.02 5.391 1 85.75 109 ASP A C 1
ATOM 856 O O . ASP A 1 109 ? 12.125 0.07 5.316 1 85.75 109 ASP A O 1
ATOM 860 N N . TYR A 1 110 ? 12.07 -2 6.031 1 83.56 110 TYR A N 1
ATOM 861 C CA . TYR A 1 110 ? 13.367 -1.922 6.695 1 83.56 110 TYR A CA 1
ATOM 862 C C . TYR A 1 110 ? 14.484 -1.698 5.684 1 83.56 110 TYR A C 1
ATOM 864 O O . TYR A 1 110 ? 15.367 -0.862 5.895 1 83.56 110 TYR A O 1
ATOM 872 N N . LEU A 1 111 ? 14.391 -2.43 4.621 1 81.75 111 LEU A N 1
ATOM 873 C CA . LEU A 1 111 ? 15.398 -2.291 3.574 1 81.75 111 LEU A CA 1
ATOM 874 C C . LEU A 1 111 ? 15.352 -0.897 2.957 1 81.75 111 LEU A C 1
ATOM 876 O O . LEU A 1 111 ? 16.391 -0.297 2.689 1 81.75 111 LEU A O 1
ATOM 880 N N . GLY A 1 112 ? 14.164 -0.49 2.742 1 80.06 112 GLY A N 1
ATOM 881 C CA . GLY A 1 112 ? 14 0.858 2.219 1 80.06 112 GLY A CA 1
ATOM 882 C C . GLY A 1 112 ? 14.578 1.925 3.133 1 80.06 112 GLY A C 1
ATOM 883 O O . GLY A 1 112 ? 15.266 2.838 2.676 1 80.06 112 GLY A O 1
ATOM 884 N N . LEU A 1 113 ? 14.266 1.787 4.336 1 81.06 113 LEU A N 1
ATOM 885 C CA . LEU A 1 113 ? 14.758 2.744 5.32 1 81.06 113 LEU A CA 1
ATOM 886 C C . LEU A 1 113 ? 16.281 2.715 5.391 1 81.06 113 LEU A C 1
ATOM 888 O O . LEU A 1 113 ? 16.922 3.764 5.434 1 81.06 113 LEU A O 1
ATOM 892 N N . THR A 1 114 ? 16.703 1.55 5.473 1 79.06 114 THR A N 1
ATOM 893 C CA . THR A 1 114 ? 18.156 1.383 5.504 1 79.06 114 THR A CA 1
ATOM 894 C C . THR A 1 114 ? 18.797 1.995 4.262 1 79.06 114 THR A C 1
ATOM 896 O O . THR A 1 114 ? 19.812 2.691 4.363 1 79.06 114 THR A O 1
ATOM 899 N N . GLY A 1 115 ? 18.219 1.648 3.188 1 76.44 115 GLY A N 1
ATOM 900 C CA . GLY A 1 115 ? 18.719 2.217 1.947 1 76.44 115 GLY A CA 1
ATOM 901 C C . GLY A 1 115 ? 18.688 3.734 1.93 1 76.44 115 GLY A C 1
ATOM 902 O O . GLY A 1 115 ? 19.641 4.375 1.509 1 76.44 115 GLY A O 1
ATOM 903 N N . ALA A 1 116 ? 17.672 4.23 2.439 1 77.38 116 ALA A N 1
ATOM 904 C CA . ALA A 1 116 ? 17.531 5.684 2.49 1 77.38 116 ALA A CA 1
ATOM 905 C C . ALA A 1 116 ? 18.562 6.305 3.422 1 77.38 116 ALA A C 1
ATOM 907 O O . ALA A 1 116 ? 19.141 7.352 3.113 1 77.38 116 ALA A O 1
ATOM 908 N N . CYS A 1 117 ? 18.75 5.707 4.539 1 78.44 117 CYS A N 1
ATOM 909 C CA . CYS A 1 117 ? 19.719 6.188 5.508 1 78.44 117 CYS A CA 1
ATOM 910 C C . CYS A 1 117 ? 21.125 6.148 4.926 1 78.44 117 CYS A C 1
ATOM 912 O O . CYS A 1 117 ? 21.891 7.109 5.062 1 78.44 117 CYS A O 1
ATOM 914 N N . VAL A 1 118 ? 21.438 5.137 4.258 1 75.5 118 VAL A N 1
ATOM 915 C CA . VAL A 1 118 ? 22.75 4.984 3.643 1 75.5 118 VAL A CA 1
ATOM 916 C C . VAL A 1 118 ? 22.922 6.008 2.52 1 75.5 118 VAL A C 1
ATOM 918 O O . VAL A 1 118 ? 23.953 6.668 2.426 1 75.5 118 VAL A O 1
ATOM 921 N N . ALA A 1 119 ? 21.953 6.109 1.713 1 75.88 119 ALA A N 1
ATOM 922 C CA . ALA A 1 119 ? 21.984 7.086 0.628 1 75.88 119 ALA A CA 1
ATOM 923 C C . ALA A 1 119 ? 22.141 8.508 1.173 1 75.88 119 ALA A C 1
ATOM 925 O O . ALA A 1 119 ? 22.922 9.305 0.649 1 75.88 119 ALA A O 1
ATOM 926 N N . GLY A 1 120 ? 21.359 8.719 2.145 1 74.75 120 GLY A N 1
ATOM 927 C CA . GLY A 1 120 ? 21.484 10.016 2.789 1 74.75 120 GLY A CA 1
ATOM 928 C C . GLY A 1 120 ? 22.875 10.289 3.332 1 74.75 120 GLY A C 1
ATOM 929 O O . GLY A 1 120 ? 23.406 11.383 3.162 1 74.75 120 GLY A O 1
ATOM 930 N N . TYR A 1 121 ? 23.328 9.344 3.977 1 75.75 121 TYR A N 1
ATOM 931 C CA . TYR A 1 121 ? 24.688 9.461 4.512 1 75.75 121 TYR A CA 1
ATOM 932 C C . TYR A 1 121 ? 25.703 9.703 3.398 1 75.75 121 TYR A C 1
ATOM 934 O O . TYR A 1 121 ? 26.562 10.578 3.512 1 75.75 121 TYR A O 1
ATOM 942 N N . MET A 1 122 ? 25.609 9.008 2.385 1 73.19 122 MET A N 1
ATOM 943 C CA . MET A 1 122 ? 26.531 9.133 1.264 1 73.19 122 MET A CA 1
ATOM 944 C C . MET A 1 122 ? 26.391 10.5 0.594 1 73.19 122 MET A C 1
ATOM 946 O O . MET A 1 122 ? 27.391 11.109 0.202 1 73.19 122 MET A O 1
ATOM 950 N N . PHE A 1 123 ? 25.172 10.906 0.449 1 75.19 123 PHE A N 1
ATOM 951 C CA . PHE A 1 123 ? 24.938 12.219 -0.143 1 75.19 123 PHE A CA 1
ATOM 952 C C . PHE A 1 123 ? 25.5 13.328 0.736 1 75.19 123 PHE A C 1
ATOM 954 O O . PHE A 1 123 ? 26.109 14.273 0.234 1 75.19 123 PHE A O 1
ATOM 961 N N . THR A 1 124 ? 25.266 13.188 1.984 1 74.19 124 THR A N 1
ATOM 962 C CA . THR A 1 124 ? 25.797 14.188 2.91 1 74.19 124 THR A CA 1
ATOM 963 C C . THR A 1 124 ? 27.312 14.18 2.918 1 74.19 124 THR A C 1
ATOM 965 O O . THR A 1 124 ? 27.953 15.234 2.943 1 74.19 124 THR A O 1
ATOM 968 N N . LYS A 1 125 ? 27.875 13.086 2.885 1 69.38 125 LYS A N 1
ATOM 969 C CA . LYS A 1 125 ? 29.328 12.969 2.861 1 69.38 125 LYS A CA 1
ATOM 970 C C . LYS A 1 125 ? 29.906 13.547 1.572 1 69.38 125 LYS A C 1
ATOM 972 O O . LYS A 1 125 ? 30.922 14.242 1.6 1 69.38 125 LYS A O 1
ATOM 977 N N . LYS A 1 126 ? 29.359 13.227 0.512 1 67.31 126 LYS A N 1
ATOM 978 C CA . LYS A 1 126 ? 29.812 13.766 -0.763 1 67.31 126 LYS A CA 1
ATOM 979 C C . LYS A 1 126 ? 29.609 15.281 -0.814 1 67.31 126 LYS A C 1
ATOM 981 O O . LYS A 1 126 ? 30.484 16 -1.32 1 67.31 126 LYS A O 1
ATOM 986 N N . TRP A 1 127 ? 28.5 15.633 -0.311 1 68.44 127 TRP A N 1
ATOM 987 C CA . TRP A 1 127 ? 28.234 17.062 -0.276 1 68.44 127 TRP A CA 1
ATOM 988 C C . TRP A 1 127 ? 29.203 17.781 0.651 1 68.44 127 TRP A C 1
ATOM 990 O O . TRP A 1 127 ? 29.734 18.844 0.301 1 68.44 127 TRP A O 1
ATOM 1000 N N . LEU A 1 128 ? 29.469 17.203 1.766 1 68.38 128 LEU A N 1
ATOM 1001 C CA . LEU A 1 128 ? 30.406 17.797 2.713 1 68.38 128 LEU A CA 1
ATOM 1002 C C . LEU A 1 128 ? 31.828 17.781 2.148 1 68.38 128 LEU A C 1
ATOM 1004 O O . LEU A 1 128 ? 32.562 18.734 2.34 1 68.38 128 LEU A O 1
ATOM 1008 N N . HIS A 1 129 ? 32.156 16.75 1.501 1 70 129 HIS A N 1
ATOM 1009 C CA . HIS A 1 129 ? 33.469 16.688 0.874 1 70 129 HIS A CA 1
ATOM 1010 C C . HIS A 1 129 ? 33.562 17.688 -0.268 1 70 129 HIS A C 1
ATOM 1012 O O . HIS A 1 129 ? 34.625 18.312 -0.45 1 70 129 HIS A O 1
ATOM 1018 N N . SER A 1 130 ? 32.594 17.828 -0.991 1 64.06 130 SER A N 1
ATOM 1019 C CA . SER A 1 130 ? 32.562 18.812 -2.08 1 64.06 130 SER A CA 1
ATOM 1020 C C . SER A 1 130 ? 32.688 20.234 -1.548 1 64.06 130 SER A C 1
ATOM 1022 O O . SER A 1 130 ? 33.344 21.078 -2.135 1 64.06 130 SER A O 1
ATOM 1024 N N . ASP A 1 131 ? 32.062 20.453 -0.477 1 63.12 131 ASP A N 1
ATOM 1025 C CA . ASP A 1 131 ? 32.125 21.766 0.15 1 63.12 131 ASP A CA 1
ATOM 1026 C C . ASP A 1 131 ? 33.531 22.031 0.707 1 63.12 131 ASP A C 1
ATOM 1028 O O . ASP A 1 131 ? 34.031 23.156 0.609 1 63.12 131 ASP A O 1
ATOM 1032 N N . LYS A 1 132 ? 34.188 21.047 1.28 1 66.88 132 LYS A N 1
ATOM 1033 C CA . LYS A 1 132 ? 35.562 21.203 1.792 1 66.88 132 LYS A CA 1
ATOM 1034 C C . LYS A 1 132 ? 36.562 21.469 0.659 1 66.88 132 LYS A C 1
ATOM 1036 O O . LYS A 1 132 ? 37.438 22.297 0.792 1 66.88 132 LYS A O 1
ATOM 1041 N N . GLU A 1 133 ? 36.375 20.719 -0.42 1 63.88 133 GLU A N 1
ATOM 1042 C CA . GLU A 1 133 ? 37.25 20.922 -1.564 1 63.88 133 GLU A CA 1
ATOM 1043 C C . GLU A 1 133 ? 37.031 22.297 -2.174 1 63.88 133 GLU A C 1
ATOM 1045 O O . GLU A 1 133 ? 38 22.969 -2.557 1 63.88 133 GLU A O 1
ATOM 1050 N N . ALA A 1 134 ? 35.875 22.734 -2.111 1 64.94 134 ALA A N 1
ATOM 1051 C CA . ALA A 1 134 ? 35.562 24.078 -2.631 1 64.94 134 ALA A CA 1
ATOM 1052 C C . ALA A 1 134 ? 36.094 25.156 -1.706 1 64.94 134 ALA A C 1
ATOM 1054 O O . ALA A 1 134 ? 36.594 26.188 -2.172 1 64.94 134 ALA A O 1
ATOM 1055 N N . ALA A 1 135 ? 36.094 24.938 -0.481 1 66.5 135 ALA A N 1
ATOM 1056 C CA . ALA A 1 135 ? 36.625 25.875 0.501 1 66.5 135 ALA A CA 1
ATOM 1057 C C . ALA A 1 135 ? 38.156 25.922 0.433 1 66.5 135 ALA A C 1
ATOM 1059 O O . ALA A 1 135 ? 38.75 26.984 0.585 1 66.5 135 ALA A O 1
ATOM 1060 N N . GLU A 1 136 ? 38.719 24.766 0.162 1 66.12 136 GLU A N 1
ATOM 1061 C CA . GLU A 1 136 ? 40.188 24.703 0.043 1 66.12 136 GLU A CA 1
ATOM 1062 C C . GLU A 1 136 ? 40.656 25.344 -1.257 1 66.12 136 GLU A C 1
ATOM 1064 O O . GLU A 1 136 ? 41.719 25.953 -1.298 1 66.12 136 GLU A O 1
ATOM 1069 N N . GLU A 1 137 ? 39.844 25.234 -2.18 1 63.16 137 GLU A N 1
ATOM 1070 C CA . GLU A 1 137 ? 40.188 25.859 -3.449 1 63.16 137 GLU A CA 1
ATOM 1071 C C . GLU A 1 137 ? 40.031 27.375 -3.381 1 63.16 137 GLU A C 1
ATOM 1073 O O . GLU A 1 137 ? 40.75 28.109 -4.078 1 63.16 137 GLU A O 1
ATOM 1078 N N . THR A 1 138 ? 39.188 27.859 -2.557 1 63.94 138 THR A N 1
ATOM 1079 C CA . THR A 1 138 ? 38.969 29.297 -2.473 1 63.94 138 THR A CA 1
ATOM 1080 C C . THR A 1 138 ? 39.938 29.922 -1.462 1 63.94 138 THR A C 1
ATOM 1082 O O . THR A 1 138 ? 40 31.141 -1.341 1 63.94 138 THR A O 1
ATOM 1085 N N . MET A 1 139 ? 40.625 29.172 -0.649 1 60.19 139 MET A N 1
ATOM 1086 C CA . MET A 1 139 ? 41.625 29.766 0.238 1 60.19 139 MET A CA 1
ATOM 1087 C C . MET A 1 139 ? 42.844 30.203 -0.544 1 60.19 139 MET A C 1
ATOM 1089 O O . MET A 1 139 ? 43.375 29.453 -1.369 1 60.19 139 MET A O 1
ATOM 1093 N N . PRO A 1 140 ? 43.125 31.562 -0.624 1 58.31 140 PRO A N 1
ATOM 1094 C CA . PRO A 1 140 ? 44.312 32.094 -1.328 1 58.31 140 PRO A CA 1
ATOM 1095 C C . PRO A 1 140 ? 45.594 31.359 -0.979 1 58.31 140 PRO A C 1
ATOM 1097 O O . PRO A 1 140 ? 45.719 30.812 0.12 1 58.31 140 PRO A O 1
ATOM 1100 N N . ASP A 1 141 ? 46.25 30.766 -1.965 1 54.66 141 ASP A N 1
ATOM 1101 C CA . ASP A 1 141 ? 47.594 30.234 -1.726 1 54.66 141 ASP A CA 1
ATOM 1102 C C . ASP A 1 141 ? 48.406 31.203 -0.896 1 54.66 141 ASP A C 1
ATOM 1104 O O . ASP A 1 141 ? 48.562 32.375 -1.252 1 54.66 141 ASP A O 1
ATOM 1108 N N . PRO A 1 142 ? 48.5 30.859 0.36 1 57.12 142 PRO A N 1
ATOM 1109 C CA . PRO A 1 142 ? 49.344 31.812 1.086 1 57.12 142 PRO A CA 1
ATOM 1110 C C . PRO A 1 142 ? 50.688 32.062 0.381 1 57.12 142 PRO A C 1
ATOM 1112 O O . PRO A 1 142 ? 51.406 32.969 0.778 1 57.12 142 PRO A O 1
ATOM 1115 N N . HIS A 1 143 ? 51.062 31.109 -0.347 1 53.44 143 HIS A N 1
ATOM 1116 C CA . HIS A 1 143 ? 52.406 31.359 -0.875 1 53.44 143 HIS A CA 1
ATOM 1117 C C . HIS A 1 143 ? 52.375 32.406 -1.985 1 53.44 143 HIS A C 1
ATOM 1119 O O . HIS A 1 143 ? 53.406 32.719 -2.551 1 53.44 143 HIS A O 1
ATOM 1125 N N . VAL A 1 144 ? 51.062 32.812 -2.42 1 43.34 144 VAL A N 1
ATOM 1126 C CA . VAL A 1 144 ? 51.344 33.969 -3.244 1 43.34 144 VAL A CA 1
ATOM 1127 C C . VAL A 1 144 ? 51.188 35.25 -2.424 1 43.34 144 VAL A C 1
ATOM 1129 O O . VAL A 1 144 ? 50.312 35.312 -1.571 1 43.34 144 VAL A O 1
ATOM 1132 N N . MET B 1 1 ? 28.844 -72.5 -43 1 27.31 1 MET B N 1
ATOM 1133 C CA . MET B 1 1 ? 27.516 -72.875 -42.531 1 27.31 1 MET B CA 1
ATOM 1134 C C . MET B 1 1 ? 26.906 -71.75 -41.656 1 27.31 1 MET B C 1
ATOM 1136 O O . MET B 1 1 ? 25.766 -71.875 -41.25 1 27.31 1 MET B O 1
ATOM 1140 N N . ALA B 1 2 ? 27.672 -71 -41.156 1 32.62 2 ALA B N 1
ATOM 1141 C CA . ALA B 1 2 ? 27.359 -70 -40.125 1 32.62 2 ALA B CA 1
ATOM 1142 C C . ALA B 1 2 ? 26.516 -68.875 -40.719 1 32.62 2 ALA B C 1
ATOM 1144 O O . ALA B 1 2 ? 26.328 -67.812 -40.062 1 32.62 2 ALA B O 1
ATOM 1145 N N . THR B 1 3 ? 26.188 -69 -42.156 1 35.56 3 THR B N 1
ATOM 1146 C CA . THR B 1 3 ? 25.328 -68 -42.844 1 35.56 3 THR B CA 1
ATOM 1147 C C . THR B 1 3 ? 24.031 -67.812 -42.062 1 35.56 3 THR B C 1
ATOM 1149 O O . THR B 1 3 ? 23.578 -68.688 -41.344 1 35.56 3 THR B O 1
ATOM 1152 N N . ALA B 1 4 ? 23.391 -66.5 -42.156 1 30.88 4 ALA B N 1
ATOM 1153 C CA . ALA B 1 4 ? 22.469 -65.438 -41.688 1 30.88 4 ALA B CA 1
ATOM 1154 C C . ALA B 1 4 ? 21.016 -65.938 -41.812 1 30.88 4 ALA B C 1
ATOM 1156 O O . ALA B 1 4 ? 20.562 -66.312 -42.875 1 30.88 4 ALA B O 1
ATOM 1157 N N . LEU B 1 5 ? 20.375 -66.562 -40.688 1 31.98 5 LEU B N 1
ATOM 1158 C CA . LEU B 1 5 ? 19.109 -66.812 -40.031 1 31.98 5 LEU B CA 1
ATOM 1159 C C . LEU B 1 5 ? 18.219 -65.562 -40.031 1 31.98 5 LEU B C 1
ATOM 1161 O O . LEU B 1 5 ? 17.125 -65.562 -39.438 1 31.98 5 LEU B O 1
ATOM 1165 N N . ARG B 1 6 ? 18.656 -64.438 -40.625 1 28.59 6 ARG B N 1
ATOM 1166 C CA . ARG B 1 6 ? 18 -63.156 -40.406 1 28.59 6 ARG B CA 1
ATOM 1167 C C . ARG B 1 6 ? 16.625 -63.125 -41.062 1 28.59 6 ARG B C 1
ATOM 1169 O O . ARG B 1 6 ? 15.719 -62.406 -40.594 1 28.59 6 ARG B O 1
ATOM 1176 N N . HIS B 1 7 ? 16.438 -63.75 -42.219 1 29.34 7 HIS B N 1
ATOM 1177 C CA . HIS B 1 7 ? 15.422 -63.219 -43.156 1 29.34 7 HIS B CA 1
ATOM 1178 C C . HIS B 1 7 ? 14.023 -63.594 -42.656 1 29.34 7 HIS B C 1
ATOM 1180 O O . HIS B 1 7 ? 13.047 -62.938 -43.062 1 29.34 7 HIS B O 1
ATOM 1186 N N . ALA B 1 8 ? 13.805 -64.75 -42.094 1 30.22 8 ALA B N 1
ATOM 1187 C CA . ALA B 1 8 ? 12.469 -65.375 -42.219 1 30.22 8 ALA B CA 1
ATOM 1188 C C . ALA B 1 8 ? 11.469 -64.625 -41.344 1 30.22 8 ALA B C 1
ATOM 1190 O O . ALA B 1 8 ? 10.258 -64.812 -41.5 1 30.22 8 ALA B O 1
ATOM 1191 N N . ALA B 1 9 ? 11.859 -63.938 -40.25 1 28.45 9 ALA B N 1
ATOM 1192 C CA . ALA B 1 9 ? 10.844 -63.656 -39.219 1 28.45 9 ALA B CA 1
ATOM 1193 C C . ALA B 1 9 ? 9.867 -62.594 -39.719 1 28.45 9 ALA B C 1
ATOM 1195 O O . ALA B 1 9 ? 9.008 -62.125 -38.969 1 28.45 9 ALA B O 1
ATOM 1196 N N . MET B 1 10 ? 10.047 -61.938 -40.906 1 25.89 10 MET B N 1
ATOM 1197 C CA . MET B 1 10 ? 9.352 -60.688 -41.156 1 25.89 10 MET B CA 1
ATOM 1198 C C . MET B 1 10 ? 7.855 -60.906 -41.375 1 25.89 10 MET B C 1
ATOM 1200 O O . MET B 1 10 ? 7.074 -59.969 -41.406 1 25.89 10 MET B O 1
ATOM 1204 N N . ARG B 1 11 ? 7.395 -62 -41.906 1 27.42 11 ARG B N 1
ATOM 1205 C CA . ARG B 1 11 ? 6.152 -61.906 -42.656 1 27.42 11 ARG B CA 1
ATOM 1206 C C . ARG B 1 11 ? 4.961 -61.688 -41.719 1 27.42 11 ARG B C 1
ATOM 1208 O O . ARG B 1 11 ? 3.936 -61.156 -42.156 1 27.42 11 ARG B O 1
ATOM 1215 N N . LEU B 1 12 ? 4.828 -62.406 -40.688 1 28.94 12 LEU B N 1
ATOM 1216 C CA . LEU B 1 12 ? 3.459 -62.75 -40.281 1 28.94 12 LEU B CA 1
ATOM 1217 C C . LEU B 1 12 ? 2.73 -61.531 -39.75 1 28.94 12 LEU B C 1
ATOM 1219 O O . LEU B 1 12 ? 1.562 -61.594 -39.375 1 28.94 12 LEU B O 1
ATOM 1223 N N . GLY B 1 13 ? 3.322 -60.375 -39.406 1 28.34 13 GLY B N 1
ATOM 1224 C CA . GLY B 1 13 ? 2.66 -59.469 -38.5 1 28.34 13 GLY B CA 1
ATOM 1225 C C . GLY B 1 13 ? 1.509 -58.719 -39.125 1 28.34 13 GLY B C 1
ATOM 1226 O O . GLY B 1 13 ? 1.491 -57.469 -39.125 1 28.34 13 GLY B O 1
ATOM 1227 N N . GLY B 1 14 ? 0.812 -59.281 -40.062 1 29.95 14 GLY B N 1
ATOM 1228 C CA . GLY B 1 14 ? -0.156 -58.469 -40.781 1 29.95 14 GLY B CA 1
ATOM 1229 C C . GLY B 1 14 ? -1.29 -57.969 -39.906 1 29.95 14 GLY B C 1
ATOM 1230 O O . GLY B 1 14 ? -2.318 -57.531 -40.406 1 29.95 14 GLY B O 1
ATOM 1231 N N . GLY B 1 15 ? -1.367 -58.25 -38.625 1 31.08 15 GLY B N 1
ATOM 1232 C CA . GLY B 1 15 ? -2.664 -58 -38.031 1 31.08 15 GLY B CA 1
ATOM 1233 C C . GLY B 1 15 ? -3.113 -56.562 -38.094 1 31.08 15 GLY B C 1
ATOM 1234 O O . GLY B 1 15 ? -3.965 -56.125 -37.344 1 31.08 15 GLY B O 1
ATOM 1235 N N . GLY B 1 16 ? -2.715 -55.781 -39.094 1 29.48 16 GLY B N 1
ATOM 1236 C CA . GLY B 1 16 ? -2.896 -54.312 -39.031 1 29.48 16 GLY B CA 1
ATOM 1237 C C . GLY B 1 16 ? -4.355 -53.906 -39.094 1 29.48 16 GLY B C 1
ATOM 1238 O O . GLY B 1 16 ? -4.672 -52.719 -38.938 1 29.48 16 GLY B O 1
ATOM 1239 N N . ALA B 1 17 ? -5.16 -54.688 -39.75 1 32.44 17 ALA B N 1
ATOM 1240 C CA . ALA B 1 17 ? -6.281 -54 -40.375 1 32.44 17 ALA B CA 1
ATOM 1241 C C . ALA B 1 17 ? -7.293 -53.531 -39.344 1 32.44 17 ALA B C 1
ATOM 1243 O O . ALA B 1 17 ? -8.172 -52.719 -39.656 1 32.44 17 ALA B O 1
ATOM 1244 N N . TRP B 1 18 ? -7.465 -54.312 -38.281 1 31.36 18 TRP B N 1
ATOM 1245 C CA . TRP B 1 18 ? -8.766 -54.156 -37.625 1 31.36 18 TRP B CA 1
ATOM 1246 C C . TRP B 1 18 ? -8.898 -52.781 -37 1 31.36 18 TRP B C 1
ATOM 1248 O O . TRP B 1 18 ? -9.906 -52.469 -36.344 1 31.36 18 TRP B O 1
ATOM 1258 N N . ALA B 1 19 ? -7.816 -52.062 -36.906 1 31.22 19 ALA B N 1
ATOM 1259 C CA . ALA B 1 19 ? -7.945 -50.938 -35.969 1 31.22 19 ALA B CA 1
ATOM 1260 C C . ALA B 1 19 ? -8.875 -49.875 -36.531 1 31.22 19 ALA B C 1
ATOM 1262 O O . ALA B 1 19 ? -8.969 -48.781 -36 1 31.22 19 ALA B O 1
ATOM 1263 N N . LYS B 1 20 ? -9.352 -50.125 -37.719 1 32.34 20 LYS B N 1
ATOM 1264 C CA . LYS B 1 20 ? -9.891 -48.906 -38.344 1 32.34 20 LYS B CA 1
ATOM 1265 C C . LYS B 1 20 ? -11.078 -48.375 -37.531 1 32.34 20 LYS B C 1
ATOM 1267 O O . LYS B 1 20 ? -11.297 -47.156 -37.5 1 32.34 20 LYS B O 1
ATOM 1272 N N . LEU B 1 21 ? -12.07 -49.25 -37.375 1 30.31 21 LEU B N 1
ATOM 1273 C CA . LEU B 1 21 ? -13.398 -48.656 -37.438 1 30.31 21 LEU B CA 1
ATOM 1274 C C . LEU B 1 21 ? -13.75 -47.969 -36.125 1 30.31 21 LEU B C 1
ATOM 1276 O O . LEU B 1 21 ? -14.93 -47.844 -35.781 1 30.31 21 LEU B O 1
ATOM 1280 N N . LEU B 1 22 ? -12.922 -48.062 -35.188 1 32.5 22 LEU B N 1
ATOM 1281 C CA . LEU B 1 22 ? -13.625 -47.5 -34.031 1 32.5 22 LEU B CA 1
ATOM 1282 C C . LEU B 1 22 ? -14.109 -46.094 -34.312 1 32.5 22 LEU B C 1
ATOM 1284 O O . LEU B 1 22 ? -13.367 -45.25 -34.812 1 32.5 22 LEU B O 1
ATOM 1288 N N . PRO B 1 23 ? -15.445 -45.906 -34.5 1 34.03 23 PRO B N 1
ATOM 1289 C CA . PRO B 1 23 ? -15.977 -44.562 -34.719 1 34.03 23 PRO B CA 1
ATOM 1290 C C . PRO B 1 23 ? -15.391 -43.531 -33.719 1 34.03 23 PRO B C 1
ATOM 1292 O O . PRO B 1 23 ? -15.086 -43.875 -32.594 1 34.03 23 PRO B O 1
ATOM 1295 N N . ARG B 1 24 ? -14.438 -42.656 -34.094 1 35.25 24 ARG B N 1
ATOM 1296 C CA . ARG B 1 24 ? -13.992 -41.5 -33.344 1 35.25 24 ARG B CA 1
ATOM 1297 C C . ARG B 1 24 ? -15.172 -40.75 -32.781 1 35.25 24 ARG B C 1
ATOM 1299 O O . ARG B 1 24 ? -15.945 -40.125 -33.5 1 35.25 24 ARG B O 1
ATOM 1306 N N . ARG B 1 25 ? -15.945 -41.344 -31.891 1 36.25 25 ARG B N 1
ATOM 1307 C CA . ARG B 1 25 ? -16.828 -40.406 -31.203 1 36.25 25 ARG B CA 1
ATOM 1308 C C . ARG B 1 25 ? -16.141 -39.062 -30.984 1 36.25 25 ARG B C 1
ATOM 1310 O O . ARG B 1 25 ? -15.039 -39 -30.422 1 36.25 25 ARG B O 1
ATOM 1317 N N . LEU B 1 26 ? -16.328 -38.156 -31.812 1 35.62 26 LEU B N 1
ATOM 1318 C CA . LEU B 1 26 ? -16.062 -36.75 -31.641 1 35.62 26 LEU B CA 1
ATOM 1319 C C . LEU B 1 26 ? -16.281 -36.312 -30.188 1 35.62 26 LEU B C 1
ATOM 1321 O O . LEU B 1 26 ? -17.422 -36.312 -29.719 1 35.62 26 LEU B O 1
ATOM 1325 N N . VAL B 1 27 ? -15.602 -36.906 -29.25 1 36.03 27 VAL B N 1
ATOM 1326 C CA . VAL B 1 27 ? -15.633 -36.156 -27.984 1 36.03 27 VAL B CA 1
ATOM 1327 C C . VAL B 1 27 ? -15.656 -34.656 -28.266 1 36.03 27 VAL B C 1
ATOM 1329 O O . VAL B 1 27 ? -14.734 -34.125 -28.875 1 36.03 27 VAL B O 1
ATOM 1332 N N . HIS B 1 28 ? -16.719 -34.125 -28.766 1 38.25 28 HIS B N 1
ATOM 1333 C CA . HIS B 1 28 ? -16.938 -32.688 -28.594 1 38.25 28 HIS B CA 1
ATOM 1334 C C . HIS B 1 28 ? -16.188 -32.156 -27.375 1 38.25 28 HIS B C 1
ATOM 1336 O O . HIS B 1 28 ? -16.531 -32.469 -26.234 1 38.25 28 HIS B O 1
ATOM 1342 N N . GLY B 1 29 ? -14.961 -32.219 -27.219 1 38.25 29 GLY B N 1
ATOM 1343 C CA . GLY B 1 29 ? -14 -31.594 -26.312 1 38.25 29 GLY B CA 1
ATOM 1344 C C . GLY B 1 29 ? -14.477 -30.266 -25.766 1 38.25 29 GLY B C 1
ATOM 1345 O O . GLY B 1 29 ? -14.188 -29.203 -26.328 1 38.25 29 GLY B O 1
ATOM 1346 N N . GLY B 1 30 ? -15.602 -30.078 -25.5 1 41.34 30 GLY B N 1
ATOM 1347 C CA . GLY B 1 30 ? -16.219 -29.031 -24.703 1 41.34 30 GLY B CA 1
ATOM 1348 C C . GLY B 1 30 ? -15.383 -28.641 -23.484 1 41.34 30 GLY B C 1
ATOM 1349 O O . GLY B 1 30 ? -15.914 -28.484 -22.391 1 41.34 30 GLY B O 1
ATOM 1350 N N . ALA B 1 31 ? -14.273 -29.047 -23.156 1 44.94 31 ALA B N 1
ATOM 1351 C CA . ALA B 1 31 ? -13.258 -28.656 -22.188 1 44.94 31 ALA B CA 1
ATOM 1352 C C . ALA B 1 31 ? -13.008 -27.156 -22.25 1 44.94 31 ALA B C 1
ATOM 1354 O O . ALA B 1 31 ? -12.227 -26.625 -21.453 1 44.94 31 ALA B O 1
ATOM 1355 N N . ARG B 1 32 ? -13.141 -26.5 -23.344 1 49.84 32 ARG B N 1
ATOM 1356 C CA . ARG B 1 32 ? -13.078 -25.047 -23.469 1 49.84 32 ARG B CA 1
ATOM 1357 C C . ARG B 1 32 ? -13.961 -24.375 -22.422 1 49.84 32 ARG B C 1
ATOM 1359 O O . ARG B 1 32 ? -13.781 -23.188 -22.125 1 49.84 32 ARG B O 1
ATOM 1366 N N . PRO B 1 33 ? -15.148 -25.031 -22.094 1 54.56 33 PRO B N 1
ATOM 1367 C CA . PRO B 1 33 ? -16.094 -24.297 -21.266 1 54.56 33 PRO B CA 1
ATOM 1368 C C . PRO B 1 33 ? -15.57 -24.031 -19.859 1 54.56 33 PRO B C 1
ATOM 1370 O O . PRO B 1 33 ? -15.781 -22.953 -19.312 1 54.56 33 PRO B O 1
ATOM 1373 N N . ALA B 1 34 ? -14.961 -25.078 -19.297 1 59.34 34 ALA B N 1
ATOM 1374 C CA . ALA B 1 34 ? -14.477 -24.844 -17.938 1 59.34 34 ALA B CA 1
ATOM 1375 C C . ALA B 1 34 ? -13.359 -23.812 -17.922 1 59.34 34 ALA B C 1
ATOM 1377 O O . ALA B 1 34 ? -13.32 -22.938 -17.062 1 59.34 34 ALA B O 1
ATOM 1378 N N . ALA B 1 35 ? -12.492 -24.047 -18.953 1 65.12 35 ALA B N 1
ATOM 1379 C CA . ALA B 1 35 ? -11.406 -23.062 -19.031 1 65.12 35 ALA B CA 1
ATOM 1380 C C . ALA B 1 35 ? -11.945 -21.672 -19.312 1 65.12 35 ALA B C 1
ATOM 1382 O O . ALA B 1 35 ? -11.477 -20.688 -18.75 1 65.12 35 ALA B O 1
ATOM 1383 N N . ALA B 1 36 ? -12.914 -21.703 -20.312 1 67.62 36 ALA B N 1
ATOM 1384 C CA . ALA B 1 36 ? -13.531 -20.422 -20.625 1 67.62 36 ALA B CA 1
ATOM 1385 C C . ALA B 1 36 ? -14.273 -19.859 -19.406 1 67.62 36 ALA B C 1
ATOM 1387 O O . ALA B 1 36 ? -14.211 -18.672 -19.141 1 67.62 36 ALA B O 1
ATOM 1388 N N . ALA B 1 37 ? -14.953 -20.766 -18.75 1 68.94 37 ALA B N 1
ATOM 1389 C CA . ALA B 1 37 ? -15.664 -20.344 -17.547 1 68.94 37 ALA B CA 1
ATOM 1390 C C . ALA B 1 37 ? -14.68 -19.891 -16.469 1 68.94 37 ALA B C 1
ATOM 1392 O O . ALA B 1 37 ? -14.938 -18.906 -15.758 1 68.94 37 ALA B O 1
ATOM 1393 N N . ALA B 1 38 ? -13.578 -20.656 -16.516 1 74.38 38 ALA B N 1
ATOM 1394 C CA . ALA B 1 38 ? -12.547 -20.281 -15.547 1 74.38 38 ALA B CA 1
ATOM 1395 C C . ALA B 1 38 ? -11.945 -18.922 -15.898 1 74.38 38 ALA B C 1
ATOM 1397 O O . ALA B 1 38 ? -11.672 -18.109 -15.008 1 74.38 38 ALA B O 1
ATOM 1398 N N . ALA B 1 39 ? -11.773 -18.781 -17.156 1 80.25 39 ALA B N 1
ATOM 1399 C CA . ALA B 1 39 ? -11.227 -17.484 -17.594 1 80.25 39 ALA B CA 1
ATOM 1400 C C . ALA B 1 39 ? -12.188 -16.344 -17.281 1 80.25 39 ALA B C 1
ATOM 1402 O O . ALA B 1 39 ? -11.766 -15.266 -16.875 1 80.25 39 ALA B O 1
ATOM 1403 N N . ASP B 1 40 ? -13.438 -16.688 -17.516 1 86.56 40 ASP B N 1
ATOM 1404 C CA . ASP B 1 40 ? -14.453 -15.688 -17.203 1 86.56 40 ASP B CA 1
ATOM 1405 C C . ASP B 1 40 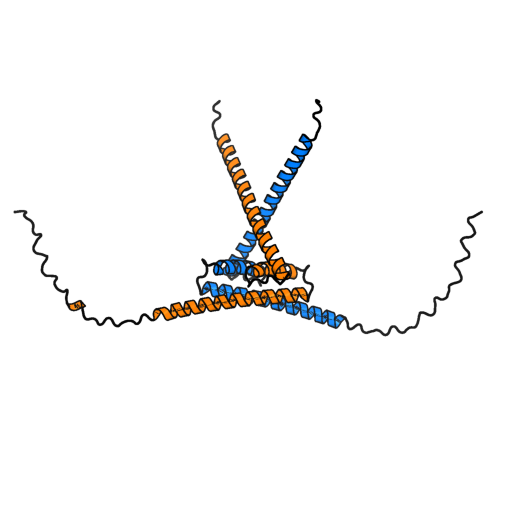? -14.516 -15.414 -15.695 1 86.56 40 ASP B C 1
ATOM 1407 O O . ASP B 1 40 ? -14.68 -14.273 -15.273 1 86.56 40 ASP B O 1
ATOM 1411 N N . GLY B 1 41 ? -14.367 -16.5 -14.945 1 90.31 41 GLY B N 1
ATOM 1412 C CA . GLY B 1 41 ? -14.352 -16.344 -13.5 1 90.31 41 GLY B CA 1
ATOM 1413 C C . GLY B 1 41 ? -13.172 -15.516 -13.008 1 90.31 41 GLY B C 1
ATOM 1414 O O . GLY B 1 41 ? -13.328 -14.672 -12.125 1 90.31 41 GLY B O 1
ATOM 1415 N N . LYS B 1 42 ? -12.102 -15.719 -13.609 1 91.75 42 LYS B N 1
ATOM 1416 C CA . LYS B 1 42 ? -10.898 -14.961 -13.281 1 91.75 42 LYS B CA 1
ATOM 1417 C C . LYS B 1 42 ? -11.07 -13.484 -13.594 1 91.75 42 LYS B C 1
ATOM 1419 O O . LYS B 1 42 ? -10.766 -12.625 -12.766 1 91.75 42 LYS B O 1
ATOM 1424 N N . THR B 1 43 ? -11.531 -13.227 -14.797 1 93.25 43 THR B N 1
ATOM 1425 C CA . THR B 1 43 ? -11.734 -11.844 -15.211 1 93.25 43 THR B CA 1
ATOM 1426 C C . THR B 1 43 ? -12.719 -11.133 -14.289 1 93.25 43 THR B C 1
ATOM 1428 O O . THR B 1 43 ? -12.508 -9.984 -13.906 1 93.25 43 THR B O 1
ATOM 1431 N N . ARG B 1 44 ? -13.758 -11.82 -13.898 1 94.62 44 ARG B N 1
ATOM 1432 C CA . ARG B 1 44 ? -14.75 -11.242 -13 1 94.62 44 ARG B CA 1
ATOM 1433 C C . ARG B 1 44 ? -14.148 -10.961 -11.625 1 94.62 44 ARG B C 1
ATOM 1435 O O . ARG B 1 44 ? -14.422 -9.922 -11.023 1 94.62 44 ARG B O 1
ATOM 1442 N N . ALA B 1 45 ? -13.375 -11.836 -11.156 1 95.38 45 ALA B N 1
ATOM 1443 C CA . ALA B 1 45 ? -12.734 -11.664 -9.852 1 95.38 45 ALA B CA 1
ATOM 1444 C C . ALA B 1 45 ? -11.789 -10.469 -9.852 1 95.38 45 ALA B C 1
ATOM 1446 O O . ALA B 1 45 ? -11.789 -9.672 -8.914 1 95.38 45 ALA B O 1
ATOM 1447 N N . LEU B 1 46 ? -11.062 -10.359 -10.945 1 95.75 46 LEU B N 1
ATOM 1448 C CA . LEU B 1 46 ? -10.117 -9.25 -11.055 1 95.75 46 LEU B CA 1
ATOM 1449 C C . LEU B 1 46 ? -10.852 -7.922 -11.18 1 95.75 46 LEU B C 1
ATOM 1451 O O . LEU B 1 46 ? -10.414 -6.91 -10.633 1 95.75 46 LEU B O 1
ATOM 1455 N N . ASP B 1 47 ? -11.977 -7.961 -11.859 1 95.88 47 ASP B N 1
ATOM 1456 C CA . ASP B 1 47 ? -12.781 -6.746 -11.977 1 95.88 47 ASP B CA 1
ATOM 1457 C C . ASP B 1 47 ? -13.375 -6.34 -10.633 1 95.88 47 ASP B C 1
ATOM 1459 O O . ASP B 1 47 ? -13.461 -5.152 -10.312 1 95.88 47 ASP B O 1
ATOM 1463 N N . LEU B 1 48 ? -13.75 -7.297 -9.844 1 97.38 48 LEU B N 1
ATOM 1464 C CA . LEU B 1 48 ? -14.281 -7.02 -8.508 1 97.38 48 LEU B CA 1
ATOM 1465 C C . LEU B 1 48 ? -13.211 -6.406 -7.613 1 97.38 48 LEU B C 1
ATOM 1467 O O . LEU B 1 48 ? -13.492 -5.477 -6.852 1 97.38 48 LEU B O 1
ATOM 1471 N N . ILE B 1 49 ? -12.023 -6.883 -7.723 1 97.81 49 ILE B N 1
ATOM 1472 C CA . ILE B 1 49 ? -10.914 -6.34 -6.941 1 97.81 49 ILE B CA 1
ATOM 1473 C C . ILE B 1 49 ? -10.672 -4.883 -7.332 1 97.81 49 ILE B C 1
ATOM 1475 O O . ILE B 1 49 ? -10.492 -4.023 -6.465 1 97.81 49 ILE B O 1
ATOM 1479 N N . LYS B 1 50 ? -10.703 -4.633 -8.602 1 97.38 50 LYS B N 1
ATOM 1480 C CA . LYS B 1 50 ? -10.531 -3.266 -9.086 1 97.38 50 LYS B CA 1
ATOM 1481 C C . LYS B 1 50 ? -11.609 -2.34 -8.531 1 97.38 50 LYS B C 1
ATOM 1483 O O . LYS B 1 50 ? -11.312 -1.229 -8.086 1 97.38 50 LYS B O 1
ATOM 1488 N N . GLN B 1 51 ? -12.773 -2.805 -8.523 1 97.75 51 GLN B N 1
ATOM 1489 C CA . GLN B 1 51 ? -13.891 -2.021 -8.008 1 97.75 51 GLN B CA 1
ATOM 1490 C C . GLN B 1 51 ? -13.742 -1.761 -6.512 1 97.75 51 GLN B C 1
ATOM 1492 O O . GLN B 1 51 ? -13.969 -0.643 -6.043 1 97.75 51 GLN B O 1
ATOM 1497 N N . LYS B 1 52 ? -13.359 -2.756 -5.812 1 98.38 52 LYS B N 1
ATOM 1498 C CA . LYS B 1 52 ? -13.211 -2.617 -4.367 1 98.38 52 LYS B CA 1
ATOM 1499 C C . LYS B 1 52 ? -12.062 -1.679 -4.023 1 98.38 52 LYS B C 1
ATOM 1501 O O . LYS B 1 52 ? -12.117 -0.96 -3.021 1 98.38 52 LYS B O 1
ATOM 1506 N N . ARG B 1 53 ? -11.062 -1.683 -4.824 1 98.62 53 ARG B N 1
ATOM 1507 C CA . ARG B 1 53 ? -9.969 -0.735 -4.641 1 98.62 53 ARG B CA 1
ATOM 1508 C C . ARG B 1 53 ? -10.453 0.702 -4.801 1 98.62 53 ARG B C 1
ATOM 1510 O O . ARG B 1 53 ? -10.109 1.572 -4 1 98.62 53 ARG B O 1
ATOM 1517 N N . GLU B 1 54 ? -11.266 0.94 -5.844 1 98.56 54 GLU B N 1
ATOM 1518 C CA . GLU B 1 54 ? -11.805 2.273 -6.09 1 98.56 54 GLU B CA 1
ATOM 1519 C C . GLU B 1 54 ? -12.734 2.709 -4.957 1 98.56 54 GLU B C 1
ATOM 1521 O O . GLU B 1 54 ? -12.664 3.854 -4.5 1 98.56 54 GLU B O 1
ATOM 1526 N N . GLU B 1 55 ? -13.508 1.793 -4.496 1 98.5 55 GLU B N 1
ATOM 1527 C CA . GLU B 1 55 ? -14.414 2.084 -3.395 1 98.5 55 GLU B CA 1
ATOM 1528 C C . GLU B 1 55 ? -13.648 2.443 -2.125 1 98.5 55 GLU B C 1
ATOM 1530 O O . GLU B 1 55 ? -14.031 3.369 -1.405 1 98.5 55 GLU B O 1
ATOM 1535 N N . LEU B 1 56 ? -12.617 1.695 -1.867 1 98.75 56 LEU B N 1
ATOM 1536 C CA . LEU B 1 56 ? -11.828 1.95 -0.667 1 98.75 56 LEU B CA 1
ATOM 1537 C C . LEU B 1 56 ? -11.117 3.299 -0.758 1 98.75 56 LEU B C 1
ATOM 1539 O O . LEU B 1 56 ? -11.07 4.047 0.222 1 98.75 56 LEU B O 1
ATOM 1543 N N . PHE B 1 57 ? -10.57 3.615 -1.935 1 98.75 57 PHE B N 1
ATOM 1544 C CA . PHE B 1 57 ? -9.945 4.918 -2.129 1 98.75 57 PHE B CA 1
ATOM 1545 C C . PHE B 1 57 ? -10.93 6.043 -1.83 1 98.75 57 PHE B C 1
ATOM 1547 O O . PHE B 1 57 ? -10.617 6.961 -1.071 1 98.75 57 PHE B O 1
ATOM 1554 N N . ASP B 1 58 ? -12.117 5.93 -2.365 1 98.44 58 ASP B N 1
ATOM 1555 C CA . ASP B 1 58 ? -13.125 6.973 -2.209 1 98.44 58 ASP B CA 1
ATOM 1556 C C . ASP B 1 58 ? -13.594 7.078 -0.758 1 98.44 58 ASP B C 1
ATOM 1558 O O . ASP B 1 58 ? -13.805 8.18 -0.245 1 98.44 58 ASP B O 1
ATOM 1562 N N . LEU B 1 59 ? -13.703 5.938 -0.157 1 98.31 59 LEU B N 1
ATOM 1563 C CA . LEU B 1 59 ? -14.125 5.918 1.239 1 98.31 59 LEU B CA 1
ATOM 1564 C C . LEU B 1 59 ? -13.094 6.605 2.125 1 98.31 59 LEU B C 1
ATOM 1566 O O . LEU B 1 59 ? -13.445 7.422 2.98 1 98.31 59 LEU B O 1
ATOM 1570 N N . ILE B 1 60 ? -11.828 6.328 1.956 1 98.12 60 ILE B N 1
ATOM 1571 C CA . ILE B 1 60 ? -10.773 6.926 2.764 1 98.12 60 ILE B CA 1
ATOM 1572 C C . ILE B 1 60 ? -10.68 8.422 2.469 1 98.12 60 ILE B C 1
ATOM 1574 O O . ILE B 1 60 ? -10.594 9.242 3.389 1 98.12 60 ILE B O 1
ATOM 1578 N N . ALA B 1 61 ? -10.75 8.719 1.193 1 97.06 61 ALA B N 1
ATOM 1579 C CA . ALA B 1 61 ? -10.672 10.125 0.794 1 97.06 61 ALA B CA 1
ATOM 1580 C C . ALA B 1 61 ? -11.797 10.938 1.424 1 97.06 61 ALA B C 1
ATOM 1582 O O . ALA B 1 61 ? -11.57 12.023 1.954 1 97.06 61 ALA B O 1
ATOM 1583 N N . ASP B 1 62 ? -12.977 10.414 1.409 1 96.56 62 ASP B N 1
ATOM 1584 C CA . ASP B 1 62 ? -14.133 11.094 1.984 1 96.56 62 ASP B CA 1
ATOM 1585 C C . ASP B 1 62 ? -13.992 11.234 3.498 1 96.56 62 ASP B C 1
ATOM 1587 O O . ASP B 1 62 ? -14.336 12.273 4.066 1 96.56 62 ASP B O 1
ATOM 1591 N N . THR B 1 63 ? -13.523 10.203 4.102 1 96.19 63 THR B N 1
ATOM 1592 C CA . THR B 1 63 ? -13.328 10.227 5.547 1 96.19 63 THR B CA 1
ATOM 1593 C C . THR B 1 63 ? -12.312 11.289 5.941 1 96.19 63 THR B C 1
ATOM 1595 O O . THR B 1 63 ? -12.523 12.031 6.91 1 96.19 63 THR B O 1
ATOM 1598 N N . GLU B 1 64 ? -11.273 11.406 5.191 1 93.31 64 GLU B N 1
ATOM 1599 C CA . GL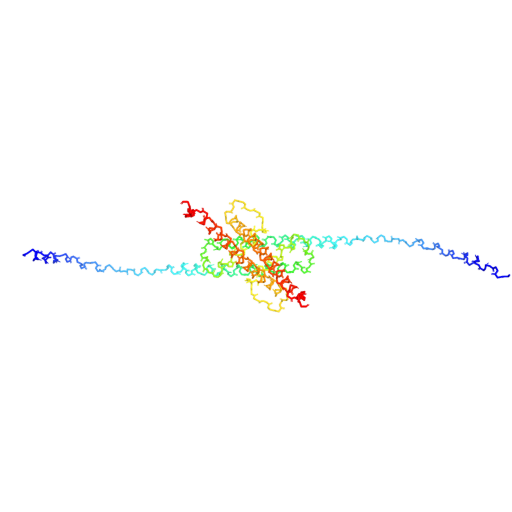U B 1 64 ? -10.227 12.383 5.496 1 93.31 64 GLU B CA 1
ATOM 1600 C C . GLU B 1 64 ? -10.727 13.805 5.266 1 93.31 64 GLU B C 1
ATOM 1602 O O . GLU B 1 64 ? -10.273 14.742 5.938 1 93.31 64 GLU B O 1
ATOM 1607 N N . ARG B 1 65 ? -11.602 13.914 4.32 1 92.5 65 ARG B N 1
ATOM 1608 C CA . ARG B 1 65 ? -12.172 15.227 4.047 1 92.5 65 ARG B CA 1
ATOM 1609 C C . ARG B 1 65 ? -13.133 15.648 5.156 1 92.5 65 ARG B C 1
ATOM 1611 O O . ARG B 1 65 ? -13.172 16.828 5.531 1 92.5 65 ARG B O 1
ATOM 1618 N N . ARG B 1 66 ? -13.758 14.734 5.676 1 93.31 66 ARG B N 1
ATOM 1619 C CA . ARG B 1 66 ? -14.82 15.023 6.637 1 93.31 66 ARG B CA 1
ATOM 1620 C C . ARG B 1 66 ? -14.258 15.125 8.055 1 93.31 66 ARG B C 1
ATOM 1622 O O . ARG B 1 66 ? -14.758 15.906 8.867 1 93.31 66 ARG B O 1
ATOM 1629 N N . TYR B 1 67 ? -13.25 14.297 8.273 1 91.5 67 TYR B N 1
ATOM 1630 C CA . TYR B 1 67 ? -12.727 14.211 9.633 1 91.5 67 TYR B CA 1
ATOM 1631 C C . TYR B 1 67 ? -11.219 14.43 9.648 1 91.5 67 TYR B C 1
ATOM 1633 O O . TYR B 1 67 ? -10.508 13.992 8.742 1 91.5 67 TYR B O 1
ATOM 1641 N N . ASP B 1 68 ? -10.766 15.133 10.539 1 84.19 68 ASP B N 1
ATOM 1642 C CA . ASP B 1 68 ? -9.328 15.344 10.672 1 84.19 68 ASP B CA 1
ATOM 1643 C C . ASP B 1 68 ? -8.656 14.148 11.344 1 84.19 68 ASP B C 1
ATOM 1645 O O . ASP B 1 68 ? -8.766 13.969 12.555 1 84.19 68 ASP B O 1
ATOM 1649 N N . THR B 1 69 ? -7.992 13.336 10.578 1 87.12 69 THR B N 1
ATOM 1650 C CA . THR B 1 69 ? -7.324 12.148 11.086 1 87.12 69 THR B CA 1
ATOM 1651 C C . THR B 1 69 ? -5.82 12.227 10.852 1 87.12 69 THR B C 1
ATOM 1653 O O . THR B 1 69 ? -5.094 11.266 11.117 1 87.12 69 THR B O 1
ATOM 1656 N N . ARG B 1 70 ? -5.266 13.312 10.445 1 82.88 70 ARG B N 1
ATOM 1657 C CA . ARG B 1 70 ? -3.922 13.43 9.891 1 82.88 70 ARG B CA 1
ATOM 1658 C C . ARG B 1 70 ? -2.863 13.156 10.953 1 82.88 70 ARG B C 1
ATOM 1660 O O . ARG B 1 70 ? -1.839 12.531 10.664 1 82.88 70 ARG B O 1
ATOM 1667 N N . MET B 1 71 ? -3.102 13.391 12.078 1 86.5 71 MET B N 1
ATOM 1668 C CA . MET B 1 71 ? -2.062 13.242 13.094 1 86.5 71 MET B CA 1
ATOM 1669 C C . MET B 1 71 ? -2.322 12.023 13.969 1 86.5 71 MET B C 1
ATOM 1671 O O . MET B 1 71 ? -1.821 11.938 15.094 1 86.5 71 MET B O 1
ATOM 1675 N N . THR B 1 72 ? -3.098 11.133 13.531 1 90 72 THR B N 1
ATOM 1676 C CA . THR B 1 72 ? -3.367 9.898 14.25 1 90 72 THR B CA 1
ATOM 1677 C C . THR B 1 72 ? -2.74 8.703 13.539 1 90 72 THR B C 1
ATOM 1679 O O . THR B 1 72 ? -2.324 8.812 12.383 1 90 72 THR B O 1
ATOM 1682 N N . ARG B 1 73 ? -2.627 7.645 14.289 1 91.44 73 ARG B N 1
ATOM 1683 C CA . ARG B 1 73 ? -2.141 6.398 13.703 1 91.44 73 ARG B CA 1
ATOM 1684 C C . ARG B 1 73 ? -2.994 5.992 12.5 1 91.44 73 ARG B C 1
ATOM 1686 O O . ARG B 1 73 ? -2.467 5.551 11.477 1 91.44 73 ARG B O 1
ATOM 1693 N N . GLU B 1 74 ? -4.262 6.211 12.617 1 91.75 74 GLU B N 1
ATOM 1694 C CA . GLU B 1 74 ? -5.199 5.871 11.555 1 91.75 74 GLU B CA 1
ATOM 1695 C C . GLU B 1 74 ? -4.977 6.75 10.328 1 91.75 74 GLU B C 1
ATOM 1697 O O . GLU B 1 74 ? -5.066 6.273 9.188 1 91.75 74 GLU B O 1
ATOM 1702 N N . GLY B 1 75 ? -4.746 7.977 10.625 1 93.69 75 GLY B N 1
ATOM 1703 C CA . GLY B 1 75 ? -4.469 8.883 9.523 1 93.69 75 GLY B CA 1
ATOM 1704 C C . GLY B 1 75 ? -3.238 8.492 8.727 1 93.69 75 GLY B C 1
ATOM 1705 O O . GLY B 1 75 ? -3.248 8.547 7.496 1 93.69 75 GLY B O 1
ATOM 1706 N N . PHE B 1 76 ? -2.215 8.047 9.398 1 94.06 76 PHE B N 1
ATOM 1707 C CA . PHE B 1 76 ? -0.994 7.602 8.734 1 94.06 76 PHE B CA 1
ATOM 1708 C C . PHE B 1 76 ? -1.252 6.352 7.906 1 94.06 76 PHE B C 1
ATOM 1710 O O . PHE B 1 76 ? -0.779 6.242 6.773 1 94.06 76 PHE B O 1
ATOM 1717 N N . GLN B 1 77 ? -1.978 5.484 8.5 1 95.38 77 GLN B N 1
ATOM 1718 C CA . GLN B 1 77 ? -2.314 4.258 7.785 1 95.38 77 GLN B CA 1
ATOM 1719 C C . GLN B 1 77 ? -3.154 4.551 6.547 1 95.38 77 GLN B C 1
ATOM 1721 O O . GLN B 1 77 ? -2.918 3.98 5.48 1 95.38 77 GLN B O 1
ATOM 1726 N N . ASN B 1 78 ? -4.078 5.41 6.684 1 96.94 78 ASN B N 1
ATOM 1727 C CA . ASN B 1 78 ? -4.914 5.805 5.555 1 96.94 78 ASN B CA 1
ATOM 1728 C C . ASN B 1 78 ? -4.094 6.441 4.441 1 96.94 78 ASN B C 1
ATOM 1730 O O . ASN B 1 78 ? -4.32 6.168 3.262 1 96.94 78 ASN B O 1
ATOM 1734 N N . THR B 1 79 ? -3.162 7.23 4.824 1 96.19 79 THR B N 1
ATOM 1735 C CA . THR B 1 79 ? -2.305 7.875 3.832 1 96.19 79 THR B CA 1
ATOM 1736 C C . THR B 1 79 ? -1.516 6.832 3.043 1 96.19 79 THR B C 1
ATOM 1738 O O . THR B 1 79 ? -1.443 6.902 1.813 1 96.19 79 THR B O 1
ATOM 1741 N N . ARG B 1 80 ? -0.989 5.875 3.711 1 95.69 80 ARG B N 1
ATOM 1742 C CA . ARG B 1 80 ? -0.234 4.812 3.055 1 95.69 80 ARG B CA 1
ATOM 1743 C C . ARG B 1 80 ? -1.129 3.994 2.131 1 95.69 80 ARG B C 1
ATOM 1745 O O . ARG B 1 80 ? -0.715 3.611 1.035 1 95.69 80 ARG B O 1
ATOM 1752 N N . MET B 1 81 ? -2.328 3.787 2.6 1 98 81 MET B N 1
ATOM 1753 C CA . MET B 1 81 ? -3.275 3.031 1.784 1 98 81 MET B CA 1
ATOM 1754 C C . MET B 1 81 ? -3.666 3.816 0.536 1 98 81 MET B C 1
ATOM 1756 O O . MET B 1 81 ? -3.707 3.262 -0.564 1 98 81 MET B O 1
ATOM 1760 N N . LEU B 1 82 ? -3.924 5.098 0.693 1 98.38 82 LEU B N 1
ATOM 1761 C CA . LEU B 1 82 ? -4.254 5.949 -0.445 1 98.38 82 LEU B CA 1
ATOM 1762 C C . LEU B 1 82 ? -3.119 5.961 -1.462 1 98.38 82 LEU B C 1
ATOM 1764 O O . LEU B 1 82 ? -3.361 5.93 -2.67 1 98.38 82 LEU B O 1
ATOM 1768 N N . GLN B 1 83 ? -1.931 6 -0.988 1 97.62 83 GLN B N 1
ATOM 1769 C CA . GLN B 1 83 ? -0.773 5.984 -1.877 1 97.62 83 GLN B CA 1
ATOM 1770 C C . GLN B 1 83 ? -0.717 4.691 -2.684 1 97.62 83 GLN B C 1
ATOM 1772 O O . GLN B 1 83 ? -0.498 4.723 -3.896 1 97.62 83 GLN B O 1
ATOM 1777 N N . GLN B 1 84 ? -0.939 3.629 -1.994 1 97.56 84 GLN B N 1
ATOM 1778 C CA . GLN B 1 84 ? -0.905 2.34 -2.676 1 97.56 84 GLN B CA 1
ATOM 1779 C C . GLN B 1 84 ? -2.059 2.211 -3.666 1 97.56 84 GLN B C 1
ATOM 1781 O O . GLN B 1 84 ? -1.878 1.7 -4.773 1 97.56 84 GLN B O 1
ATOM 1786 N N . LEU B 1 85 ? -3.195 2.668 -3.309 1 98.62 85 LEU B N 1
ATOM 1787 C CA . LEU B 1 85 ? -4.379 2.588 -4.156 1 98.62 85 LEU B CA 1
ATOM 1788 C C . LEU B 1 85 ? -4.246 3.514 -5.363 1 98.62 85 LEU B C 1
ATOM 1790 O O . LEU B 1 85 ? -4.676 3.166 -6.469 1 98.62 85 LEU B O 1
ATOM 1794 N N . ALA B 1 86 ? -3.67 4.609 -5.199 1 98.31 86 ALA B N 1
ATOM 1795 C CA . ALA B 1 86 ? -3.6 5.648 -6.227 1 98.31 86 ALA B CA 1
ATOM 1796 C C . ALA B 1 86 ? -2.879 5.137 -7.469 1 98.31 86 ALA B C 1
ATOM 1798 O O . ALA B 1 86 ? -3.186 5.555 -8.586 1 98.31 86 ALA B O 1
ATOM 1799 N N . VAL B 1 87 ? -1.982 4.215 -7.258 1 97.25 87 VAL B N 1
ATOM 1800 C CA . VAL B 1 87 ? -1.219 3.73 -8.406 1 97.25 87 VAL B CA 1
ATOM 1801 C C . VAL B 1 87 ? -1.899 2.498 -8.992 1 97.25 87 VAL B C 1
ATOM 1803 O O . VAL B 1 87 ? -1.436 1.945 -9.992 1 97.25 87 VAL B O 1
ATOM 1806 N N . GLN B 1 88 ? -3.047 2.084 -8.406 1 97.38 88 GLN B N 1
ATOM 1807 C CA . GLN B 1 88 ? -3.643 0.834 -8.859 1 97.38 88 GLN B CA 1
ATOM 1808 C C . GLN B 1 88 ? -5.07 1.055 -9.359 1 97.38 88 GLN B C 1
ATOM 1810 O O . GLN B 1 88 ? -5.672 0.158 -9.953 1 97.38 88 GLN B O 1
ATOM 1815 N N . ILE B 1 89 ? -5.613 2.236 -9.148 1 97.94 89 ILE B N 1
ATOM 1816 C CA . ILE B 1 89 ? -6.965 2.525 -9.617 1 97.94 89 ILE B CA 1
ATOM 1817 C C . ILE B 1 89 ? -6.898 3.301 -10.93 1 97.94 89 ILE B C 1
ATOM 1819 O O . ILE B 1 89 ? -5.816 3.68 -11.383 1 97.94 89 ILE B O 1
ATOM 1823 N N . LYS B 1 90 ? -8.109 3.426 -11.508 1 97.12 90 LYS B N 1
ATOM 1824 C CA . LYS B 1 90 ? -8.18 4.234 -12.719 1 97.12 90 LYS B CA 1
ATOM 1825 C C . LYS B 1 90 ? -7.652 5.645 -12.477 1 97.12 90 LYS B C 1
ATOM 1827 O O . LYS B 1 90 ? -7.961 6.258 -11.453 1 97.12 90 LYS B O 1
ATOM 1832 N N . PRO B 1 91 ? -6.844 6.141 -13.445 1 97.31 91 PRO B N 1
ATOM 1833 C CA . PRO B 1 91 ? -6.273 7.48 -13.281 1 97.31 91 PRO B CA 1
ATOM 1834 C C . PRO B 1 91 ? -7.344 8.562 -13.148 1 97.31 91 PRO B C 1
ATOM 1836 O O . PRO B 1 91 ? -8.383 8.5 -13.812 1 97.31 91 PRO B O 1
ATOM 1839 N N . ARG B 1 92 ? -7.023 9.5 -12.258 1 97.75 92 ARG B N 1
ATOM 1840 C CA . ARG B 1 92 ? -7.891 10.648 -12.016 1 97.75 92 ARG B CA 1
ATOM 1841 C C . ARG B 1 92 ? -7.102 11.953 -12.078 1 97.75 92 ARG B C 1
ATOM 1843 O O . ARG B 1 92 ? -6.957 12.641 -11.062 1 97.75 92 ARG B O 1
ATOM 1850 N N . PRO B 1 93 ? -6.711 12.352 -13.211 1 95.81 93 PRO B N 1
ATOM 1851 C CA . PRO B 1 93 ? -5.793 13.492 -13.336 1 95.81 93 PRO B CA 1
ATOM 1852 C C . PRO B 1 93 ? -6.402 14.797 -12.844 1 95.81 93 PRO B C 1
ATOM 1854 O O . PRO B 1 93 ? -5.672 15.727 -12.477 1 95.81 93 PRO B O 1
ATOM 1857 N N . ASN B 1 94 ? -7.691 14.852 -12.758 1 96.94 94 ASN B N 1
ATOM 1858 C CA . ASN B 1 94 ? -8.344 16.094 -12.32 1 96.94 94 ASN B CA 1
ATOM 1859 C C . ASN B 1 94 ? -8.594 16.078 -10.812 1 96.94 94 ASN B C 1
ATOM 1861 O O . ASN B 1 94 ? -9.086 17.062 -10.258 1 96.94 94 ASN B O 1
ATOM 1865 N N . ASP B 1 95 ? -8.258 15.047 -10.133 1 96.81 95 ASP B N 1
ATOM 1866 C CA . ASP B 1 95 ? -8.398 14.922 -8.688 1 96.81 95 ASP B CA 1
ATOM 1867 C C . ASP B 1 95 ? -7.078 15.234 -7.977 1 96.81 95 ASP B C 1
ATOM 1869 O O . ASP B 1 95 ? -6.137 14.438 -8.031 1 96.81 95 ASP B O 1
ATOM 1873 N N . PRO B 1 96 ? -7.02 16.375 -7.312 1 96.81 96 PRO B N 1
ATOM 1874 C CA . PRO B 1 96 ? -5.758 16.766 -6.68 1 96.81 96 PRO B CA 1
ATOM 1875 C C . PRO B 1 96 ? -5.285 15.766 -5.629 1 96.81 96 PRO B C 1
ATOM 1877 O O . PRO B 1 96 ? -4.078 15.57 -5.453 1 96.81 96 PRO B O 1
ATOM 1880 N N . LEU B 1 97 ? -6.199 15.156 -4.902 1 96.69 97 LEU B N 1
ATOM 1881 C CA . LEU B 1 97 ? -5.805 14.172 -3.902 1 96.69 97 LEU B CA 1
ATOM 1882 C C . LEU B 1 97 ? -5.156 12.961 -4.559 1 96.69 97 LEU B C 1
ATOM 1884 O O . LEU B 1 97 ? -4.102 12.492 -4.113 1 96.69 97 LEU B O 1
ATOM 1888 N N . TRP B 1 98 ? -5.801 12.555 -5.578 1 98 98 TRP B N 1
ATOM 1889 C CA . TRP B 1 98 ? -5.254 11.406 -6.301 1 98 98 TRP B CA 1
ATOM 1890 C C . TRP B 1 98 ? -3.859 11.719 -6.836 1 98 98 TRP B C 1
ATOM 1892 O O . TRP B 1 98 ? -2.938 10.914 -6.684 1 98 98 TRP B O 1
ATOM 1902 N N . ARG B 1 99 ? -3.682 12.82 -7.477 1 97.62 99 ARG B N 1
ATOM 1903 C CA . ARG B 1 99 ? -2.385 13.211 -8.016 1 97.62 99 ARG B CA 1
ATOM 1904 C C . ARG B 1 99 ? -1.323 13.258 -6.926 1 97.62 99 ARG B C 1
ATOM 1906 O O . ARG B 1 99 ? -0.221 12.734 -7.102 1 97.62 99 ARG B O 1
ATOM 1913 N N . SER B 1 100 ? -1.66 13.867 -5.863 1 97.5 100 SER B N 1
ATOM 1914 C CA . SER B 1 100 ? -0.716 14.016 -4.762 1 97.5 100 SER B CA 1
ATOM 1915 C C . SER B 1 100 ? -0.277 12.656 -4.223 1 97.5 100 SER B C 1
ATOM 1917 O O . SER B 1 100 ? 0.916 12.422 -4.027 1 97.5 100 SER B O 1
ATOM 1919 N N . LYS B 1 101 ? -1.273 11.797 -3.953 1 97.38 101 LYS B N 1
ATOM 1920 C CA . LYS B 1 101 ? -0.958 10.492 -3.391 1 97.38 101 LYS B CA 1
ATOM 1921 C C . LYS B 1 101 ? -0.179 9.633 -4.387 1 97.38 101 LYS B C 1
ATOM 1923 O O . LYS B 1 101 ? 0.755 8.922 -4.004 1 97.38 101 LYS B O 1
ATOM 1928 N N . ARG B 1 102 ? -0.531 9.742 -5.617 1 97.56 102 ARG B N 1
ATOM 1929 C CA . ARG B 1 102 ? 0.192 9.016 -6.652 1 97.56 102 ARG B CA 1
ATOM 1930 C C . ARG B 1 102 ? 1.64 9.484 -6.746 1 97.56 102 ARG B C 1
ATOM 1932 O O . ARG B 1 102 ? 2.562 8.672 -6.785 1 97.56 102 ARG B O 1
ATOM 1939 N N . ASN B 1 103 ? 1.804 10.773 -6.805 1 96.44 103 ASN B N 1
ATOM 1940 C CA . ASN B 1 103 ? 3.146 11.336 -6.898 1 96.44 103 ASN B CA 1
ATOM 1941 C C . ASN B 1 103 ? 3.992 10.977 -5.68 1 96.44 103 ASN B C 1
ATOM 1943 O O . ASN B 1 103 ? 5.176 10.656 -5.812 1 96.44 103 ASN B O 1
ATOM 1947 N N . SER B 1 104 ? 3.389 11.062 -4.527 1 95.31 104 SER B N 1
ATOM 1948 C CA . SER B 1 104 ? 4.098 10.688 -3.311 1 95.31 104 SER B CA 1
ATOM 1949 C C . SER B 1 104 ? 4.527 9.227 -3.35 1 95.31 104 SER B C 1
ATOM 1951 O O . SER B 1 104 ? 5.637 8.891 -2.932 1 95.31 104 SER B O 1
ATOM 1953 N N . LYS B 1 105 ? 3.68 8.406 -3.812 1 95.44 105 LYS B N 1
ATOM 1954 C CA . LYS B 1 105 ? 3.994 6.984 -3.914 1 95.44 105 LYS B CA 1
ATOM 1955 C C . LYS B 1 105 ? 5.16 6.742 -4.875 1 95.44 105 LYS B C 1
ATOM 1957 O O . LYS B 1 105 ? 6.07 5.973 -4.57 1 95.44 105 LYS B O 1
ATOM 1962 N N . LEU B 1 106 ? 5.102 7.332 -5.988 1 93.12 106 LEU B N 1
ATOM 1963 C CA . LEU B 1 106 ? 6.148 7.18 -6.992 1 93.12 106 LEU B CA 1
ATOM 1964 C C . LEU B 1 106 ? 7.48 7.707 -6.473 1 93.12 106 LEU B C 1
ATOM 1966 O O . LEU B 1 106 ? 8.523 7.074 -6.66 1 93.12 106 LEU B O 1
ATOM 1970 N N . ALA B 1 107 ? 7.426 8.82 -5.824 1 89.5 107 ALA B N 1
ATOM 1971 C CA . ALA B 1 107 ? 8.633 9.406 -5.246 1 89.5 107 ALA B CA 1
ATOM 1972 C C . ALA B 1 107 ? 9.25 8.477 -4.203 1 89.5 107 ALA B C 1
ATOM 1974 O O . ALA B 1 107 ? 10.461 8.258 -4.195 1 89.5 107 ALA B O 1
ATOM 1975 N N . ASN B 1 108 ? 8.359 7.957 -3.387 1 86.19 108 ASN B N 1
ATOM 1976 C CA . ASN B 1 108 ? 8.828 7.043 -2.35 1 86.19 108 ASN B CA 1
ATOM 1977 C C . ASN B 1 108 ? 9.445 5.785 -2.949 1 86.19 108 ASN B C 1
ATOM 1979 O O . ASN B 1 108 ? 10.453 5.285 -2.449 1 86.19 108 ASN B O 1
ATOM 1983 N N . ASP B 1 109 ? 8.852 5.285 -3.969 1 85.31 109 ASP B N 1
ATOM 1984 C CA . ASP B 1 109 ? 9.391 4.102 -4.633 1 85.31 109 ASP B CA 1
ATOM 1985 C C . ASP B 1 109 ? 10.75 4.391 -5.258 1 85.31 109 ASP B C 1
ATOM 1987 O O . ASP B 1 109 ? 11.664 3.572 -5.168 1 85.31 109 ASP B O 1
ATOM 1991 N N . TYR B 1 110 ? 10.883 5.496 -5.883 1 83.56 110 TYR B N 1
ATOM 1992 C CA . TYR B 1 110 ? 12.141 5.887 -6.516 1 83.56 110 TYR B CA 1
ATOM 1993 C C . TYR B 1 110 ? 13.242 6.062 -5.477 1 83.56 110 TYR B C 1
ATOM 1995 O O . TYR B 1 110 ? 14.367 5.586 -5.668 1 83.56 110 TYR B O 1
ATOM 2003 N N . LEU B 1 111 ? 12.875 6.715 -4.422 1 81.25 111 LEU B N 1
ATOM 2004 C CA . LEU B 1 111 ? 13.836 6.938 -3.352 1 81.25 111 LEU B CA 1
ATOM 2005 C C . LEU B 1 111 ? 14.273 5.617 -2.729 1 81.25 111 LEU B C 1
ATOM 2007 O O . LEU B 1 111 ? 15.453 5.422 -2.434 1 81.25 111 LEU B O 1
ATOM 2011 N N . GLY B 1 112 ? 13.289 4.805 -2.547 1 79.69 112 GLY B N 1
ATOM 2012 C CA . GLY B 1 112 ? 13.609 3.49 -2.02 1 79.69 112 GLY B CA 1
ATOM 2013 C C . GLY B 1 112 ? 14.547 2.699 -2.916 1 79.69 112 GLY B C 1
ATOM 2014 O O . GLY B 1 112 ? 15.508 2.092 -2.439 1 79.69 112 GLY B O 1
ATOM 2015 N N . LEU B 1 113 ? 14.242 2.713 -4.121 1 80.94 113 LEU B N 1
ATOM 2016 C CA . LEU B 1 113 ? 15.062 1.992 -5.09 1 80.94 113 LEU B CA 1
ATOM 2017 C C .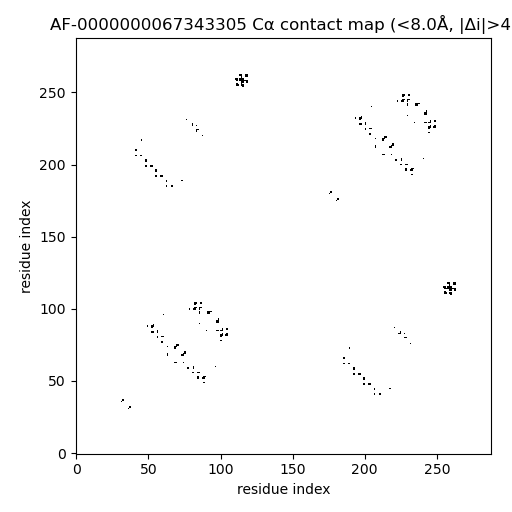 LEU B 1 113 ? 16.469 2.564 -5.137 1 80.94 113 LEU B C 1
ATOM 2019 O O . LEU B 1 113 ? 17.453 1.814 -5.156 1 80.94 113 LEU B O 1
ATOM 2023 N N . THR B 1 114 ? 16.469 3.807 -5.223 1 79.31 114 THR B N 1
ATOM 2024 C CA . THR B 1 114 ? 17.766 4.48 -5.234 1 79.31 114 THR B CA 1
ATOM 2025 C C . THR B 1 114 ? 18.547 4.148 -3.977 1 79.31 114 THR B C 1
ATOM 2027 O O . THR B 1 114 ? 19.75 3.865 -4.047 1 79.31 114 THR B O 1
ATOM 2030 N N . GLY B 1 115 ? 17.859 4.273 -2.91 1 76.62 115 GLY B N 1
ATOM 2031 C CA . GLY B 1 115 ? 18.516 3.934 -1.654 1 76.62 115 GLY B CA 1
ATOM 2032 C C . GLY B 1 115 ? 19.016 2.506 -1.615 1 76.62 115 GLY B C 1
ATOM 2033 O O . GLY B 1 115 ? 20.141 2.256 -1.172 1 76.62 115 GLY B O 1
ATOM 2034 N N . ALA B 1 116 ? 18.25 1.664 -2.133 1 77.81 116 ALA B N 1
ATOM 2035 C CA . ALA B 1 116 ? 18.641 0.257 -2.166 1 77.81 116 ALA B CA 1
ATOM 2036 C C . ALA B 1 116 ? 19.844 0.043 -3.076 1 77.81 116 ALA B C 1
ATOM 2038 O O . ALA B 1 116 ? 20.75 -0.734 -2.75 1 77.81 116 ALA B O 1
ATOM 2039 N N . CYS B 1 117 ? 19.828 0.67 -4.188 1 78.44 117 CYS B N 1
ATOM 2040 C CA . CYS B 1 117 ? 20.938 0.567 -5.137 1 78.44 117 CYS B CA 1
ATOM 2041 C C . CYS B 1 117 ? 22.219 1.116 -4.535 1 78.44 117 CYS B C 1
ATOM 2043 O O . CYS B 1 117 ? 23.281 0.49 -4.641 1 78.44 117 CYS B O 1
ATOM 2045 N N . VAL B 1 118 ? 22.125 2.186 -3.873 1 76.62 118 VAL B N 1
ATOM 2046 C CA . VAL B 1 118 ? 23.281 2.807 -3.238 1 76.62 118 VAL B CA 1
ATOM 2047 C C . VAL B 1 118 ? 23.797 1.919 -2.104 1 76.62 118 VAL B C 1
ATOM 2049 O O . VAL B 1 118 ? 25 1.678 -1.982 1 76.62 118 VAL B O 1
ATOM 2052 N N . ALA B 1 119 ? 22.891 1.493 -1.308 1 76.56 119 ALA B N 1
ATOM 2053 C CA . ALA B 1 119 ? 23.266 0.601 -0.211 1 76.56 119 ALA B CA 1
ATOM 2054 C C . ALA B 1 119 ? 23.922 -0.669 -0.737 1 76.56 119 ALA B C 1
ATOM 2056 O O . ALA B 1 119 ? 24.938 -1.122 -0.19 1 76.56 119 ALA B O 1
ATOM 2057 N N . GLY B 1 120 ? 23.297 -1.146 -1.718 1 75.31 120 GLY B N 1
ATOM 2058 C CA . GLY B 1 120 ? 23.891 -2.312 -2.344 1 75.31 120 GLY B CA 1
ATOM 2059 C C . GLY B 1 120 ? 25.297 -2.057 -2.855 1 75.31 120 GLY B C 1
ATOM 2060 O O . GLY B 1 120 ? 26.203 -2.883 -2.664 1 75.31 120 GLY B O 1
ATOM 2061 N N . TYR B 1 121 ? 25.406 -1.015 -3.523 1 76.25 121 TYR B N 1
ATOM 2062 C CA . TYR B 1 121 ? 26.703 -0.631 -4.039 1 76.25 121 TYR B CA 1
ATOM 2063 C C . TYR B 1 121 ? 27.719 -0.472 -2.906 1 76.25 121 TYR B C 1
ATOM 2065 O O . TYR B 1 121 ? 28.844 -0.967 -2.994 1 76.25 121 TYR B O 1
ATOM 2073 N N . MET B 1 122 ? 27.359 0.146 -1.898 1 73.94 122 MET B N 1
ATOM 2074 C CA . MET B 1 122 ? 28.25 0.377 -0.76 1 73.94 122 MET B CA 1
ATOM 2075 C C . MET B 1 122 ? 28.609 -0.938 -0.078 1 73.94 122 MET B C 1
ATOM 2077 O O . MET B 1 122 ? 29.75 -1.133 0.335 1 73.94 122 MET B O 1
ATOM 2081 N N . PHE B 1 123 ? 27.641 -1.784 0.041 1 75.31 123 PHE B N 1
ATOM 2082 C CA . PHE B 1 123 ? 27.891 -3.088 0.647 1 75.31 123 PHE B CA 1
ATOM 2083 C C . PHE B 1 123 ? 28.844 -3.914 -0.208 1 75.31 123 PHE B C 1
ATOM 2085 O O . PHE B 1 123 ? 29.734 -4.57 0.316 1 75.31 123 PHE B O 1
ATOM 2092 N N . THR B 1 124 ? 28.594 -3.838 -1.455 1 74.25 124 THR B N 1
ATOM 2093 C CA . THR B 1 124 ? 29.469 -4.582 -2.359 1 74.25 124 THR B CA 1
ATOM 2094 C C . THR B 1 124 ? 30.891 -4.012 -2.342 1 74.25 124 THR B C 1
ATOM 2096 O O . THR B 1 124 ? 31.859 -4.762 -2.35 1 74.25 124 THR B O 1
ATOM 2099 N N . LYS B 1 125 ? 31 -2.791 -2.312 1 70.75 125 LYS B N 1
ATOM 2100 C CA . LYS B 1 125 ? 32.312 -2.145 -2.26 1 70.75 125 LYS B CA 1
ATOM 2101 C C . LYS B 1 125 ? 33.031 -2.471 -0.957 1 70.75 125 LYS B C 1
ATOM 2103 O O . LYS B 1 125 ? 34.219 -2.746 -0.958 1 70.75 125 LYS B O 1
ATOM 2108 N N . LYS B 1 126 ? 32.375 -2.377 0.08 1 68.56 126 LYS B N 1
ATOM 2109 C CA . LYS B 1 126 ? 32.969 -2.719 1.368 1 68.56 126 LYS B CA 1
ATOM 2110 C C . LYS B 1 126 ? 33.344 -4.195 1.423 1 68.56 126 LYS B C 1
ATOM 2112 O O . LYS B 1 126 ? 34.406 -4.551 1.945 1 68.56 126 LYS B O 1
ATOM 2117 N N . TRP B 1 127 ? 32.469 -4.926 0.892 1 68.56 127 TRP B N 1
ATOM 2118 C CA . TRP B 1 127 ? 32.719 -6.359 0.861 1 68.56 127 TRP B CA 1
ATOM 2119 C C . TRP B 1 127 ? 33.906 -6.668 -0.045 1 68.56 127 TRP B C 1
ATOM 2121 O O . TRP B 1 127 ? 34.812 -7.445 0.322 1 68.56 127 TRP B O 1
ATOM 2131 N N . LEU B 1 128 ? 33.969 -6.012 -1.145 1 69 128 LEU B N 1
ATOM 2132 C CA . LEU B 1 128 ? 35.062 -6.215 -2.074 1 69 128 LEU B CA 1
ATOM 2133 C C . LEU B 1 128 ? 36.375 -5.688 -1.489 1 69 128 LEU B C 1
ATOM 2135 O O . LEU B 1 128 ? 37.438 -6.293 -1.671 1 69 128 LEU B O 1
ATOM 2139 N N . HIS B 1 129 ? 36.281 -4.609 -0.836 1 70.75 129 HIS B N 1
ATOM 2140 C CA . HIS B 1 129 ? 37.469 -4.066 -0.188 1 70.75 129 HIS B CA 1
ATOM 2141 C C . HIS B 1 129 ? 37.938 -4.961 0.959 1 70.75 129 HIS B C 1
ATOM 2143 O O . HIS B 1 129 ? 39.125 -5.156 1.157 1 70.75 129 HIS B O 1
ATOM 2149 N N . SER B 1 130 ? 37.031 -5.445 1.666 1 64.5 130 SER B N 1
ATOM 2150 C CA . SER B 1 130 ? 37.375 -6.355 2.756 1 64.5 130 SER B CA 1
ATOM 2151 C C . SER B 1 130 ? 38 -7.641 2.229 1 64.5 130 SER B C 1
ATOM 2153 O O . SER B 1 130 ? 38.938 -8.18 2.84 1 64.5 130 SER B O 1
ATOM 2155 N N . ASP B 1 131 ? 37.562 -8.07 1.136 1 63.75 131 ASP B N 1
ATOM 2156 C CA . ASP B 1 131 ? 38.125 -9.258 0.513 1 63.75 131 ASP B CA 1
ATOM 2157 C C . ASP B 1 131 ? 39.531 -8.992 -0.01 1 63.75 131 ASP B C 1
ATOM 2159 O O . ASP B 1 131 ? 40.438 -9.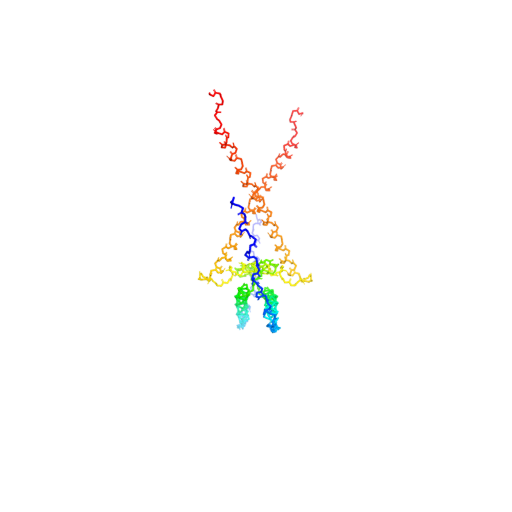844 0.1 1 63.75 131 ASP B O 1
ATOM 2163 N N . LYS B 1 132 ? 39.812 -7.812 -0.555 1 67.62 132 LYS B N 1
ATOM 2164 C CA . LYS B 1 132 ? 41.156 -7.441 -1.039 1 67.62 132 LYS B CA 1
ATOM 2165 C C . LYS B 1 132 ? 42.125 -7.312 0.115 1 67.62 132 LYS B C 1
ATOM 2167 O O . LYS B 1 132 ? 43.281 -7.742 0.002 1 67.62 132 LYS B O 1
ATOM 2172 N N . GLU B 1 133 ? 41.656 -6.703 1.193 1 64.69 133 GLU B N 1
ATOM 2173 C CA . GLU B 1 133 ? 42.531 -6.578 2.359 1 64.69 133 GLU B CA 1
ATOM 2174 C C . GLU B 1 133 ? 42.844 -7.941 2.963 1 64.69 133 GLU B C 1
ATOM 2176 O O . GLU B 1 133 ? 43.969 -8.203 3.367 1 64.69 133 GLU B O 1
ATOM 2181 N N . ALA B 1 134 ? 41.906 -8.773 2.871 1 65.19 134 ALA B N 1
ATOM 2182 C CA . ALA B 1 134 ? 42.125 -10.133 3.377 1 65.19 134 ALA B CA 1
ATOM 2183 C C . ALA B 1 134 ? 43.031 -10.93 2.461 1 65.19 134 ALA B C 1
ATOM 2185 O O . ALA B 1 134 ? 43.875 -11.711 2.934 1 65.19 134 ALA B O 1
ATOM 2186 N N . ALA B 1 135 ? 42.969 -10.703 1.229 1 67.38 135 ALA B N 1
ATOM 2187 C CA . ALA B 1 135 ? 43.844 -11.359 0.255 1 67.38 135 ALA B CA 1
ATOM 2188 C C . ALA B 1 135 ? 45.281 -10.844 0.354 1 67.38 135 ALA B C 1
ATOM 2190 O O . ALA B 1 135 ? 46.219 -11.609 0.21 1 67.38 135 ALA B O 1
ATOM 2191 N N . GLU B 1 136 ? 45.375 -9.539 0.634 1 67.12 136 GLU B N 1
ATOM 2192 C CA . GLU B 1 136 ? 46.688 -8.93 0.777 1 67.12 136 GLU B CA 1
ATOM 2193 C C . GLU B 1 136 ? 47.375 -9.359 2.084 1 67.12 136 GLU B C 1
ATOM 2195 O O . GLU B 1 136 ? 48.594 -9.523 2.141 1 67.12 136 GLU B O 1
ATOM 2200 N N . GLU B 1 137 ? 46.562 -9.562 3.008 1 63.16 137 GLU B N 1
ATOM 2201 C CA . GLU B 1 137 ? 47.094 -10.023 4.281 1 63.16 137 GLU B CA 1
ATOM 2202 C C . GLU B 1 137 ? 47.531 -11.484 4.195 1 63.16 137 GLU B C 1
ATOM 2204 O O . GLU B 1 137 ? 48.469 -11.898 4.898 1 63.16 137 GLU B O 1
ATOM 2209 N N . THR B 1 138 ? 46.969 -12.219 3.346 1 64.56 138 THR B N 1
ATOM 2210 C CA . THR B 1 138 ? 47.312 -13.633 3.246 1 64.56 138 THR B CA 1
ATOM 2211 C C . THR B 1 138 ? 48.469 -13.828 2.254 1 64.56 138 THR B C 1
ATOM 2213 O O . THR B 1 138 ? 49 -14.93 2.125 1 64.56 138 THR B O 1
ATOM 2216 N N . MET B 1 139 ? 48.812 -12.844 1.454 1 61 139 MET B N 1
ATOM 2217 C CA . MET B 1 139 ? 49.969 -13 0.573 1 61 139 MET B CA 1
ATOM 2218 C C . MET B 1 139 ? 51.281 -12.953 1.366 1 61 139 MET B C 1
ATOM 2220 O O . MET B 1 139 ? 51.469 -12.07 2.199 1 61 139 MET B O 1
ATOM 2224 N N . PRO B 1 140 ? 52.031 -14.125 1.464 1 58.66 140 PRO B N 1
ATOM 2225 C CA . PRO B 1 140 ? 53.312 -14.195 2.182 1 58.66 140 PRO B CA 1
ATOM 2226 C C . PRO B 1 140 ? 54.25 -13.031 1.861 1 58.66 140 PRO B C 1
ATOM 2228 O O . PRO B 1 140 ? 54.156 -12.461 0.771 1 58.66 140 PRO B O 1
ATOM 2231 N N . ASP B 1 141 ? 54.625 -12.227 2.854 1 55.09 141 ASP B N 1
ATOM 2232 C CA . ASP B 1 141 ? 55.688 -11.242 2.646 1 55.09 141 ASP B CA 1
ATOM 2233 C C . ASP B 1 141 ? 56.812 -11.828 1.812 1 55.09 141 ASP B C 1
ATOM 2235 O O . ASP B 1 141 ? 57.344 -12.883 2.146 1 55.09 141 ASP B O 1
ATOM 2239 N N . PRO B 1 142 ? 56.781 -11.43 0.571 1 57.75 142 PRO B N 1
ATOM 2240 C CA . PRO B 1 142 ? 57.938 -11.984 -0.154 1 57.75 142 PRO B CA 1
ATOM 2241 C C . PRO B 1 142 ? 59.25 -11.758 0.569 1 57.75 142 PRO B C 1
ATOM 2243 O O . PRO B 1 142 ? 60.281 -12.336 0.188 1 57.75 142 PRO B O 1
ATOM 2246 N N . HIS B 1 143 ? 59.25 -10.727 1.326 1 54 143 HIS B N 1
ATOM 2247 C CA . HIS B 1 143 ? 60.562 -10.445 1.883 1 54 143 HIS B CA 1
ATOM 2248 C C . HIS B 1 143 ? 60.938 -11.43 2.994 1 54 143 HIS B C 1
ATOM 2250 O O . HIS B 1 143 ? 62 -11.359 3.58 1 54 143 HIS B O 1
ATOM 2256 N N . VAL B 1 144 ? 59.844 -12.297 3.379 1 43.81 144 VAL B N 1
ATOM 2257 C CA . VAL B 1 144 ? 60.562 -13.289 4.188 1 43.81 144 VAL B CA 1
ATOM 2258 C C . VAL B 1 144 ? 60.906 -14.5 3.33 1 43.81 144 VAL B C 1
ATOM 2260 O O . VAL B 1 144 ? 60.125 -14.906 2.463 1 43.81 144 VAL B O 1
#

Radius of gyration: 38.19 Å; Cα contacts (8 Å, |Δi|>4): 148; chains: 2; bounding box: 90×141×87 Å

Secondary structure (DSSP, 8-state):
-TTGGGSGGGS---GGGGGG---------THHHHHHHHHHHHHHHHHHHHHHHHHHHHHHHHHHHHS--TTSHHHHHHHHHHHHHHTTSPP-TT-HHHHHHHHHHHHHHHHHHHHHHHHHHHHHHHHHHHHHHHHHHHS--TT-/------GGGGTT--GGGGGGG----------HHHHHHHHHHHHHHHHHHHHHHHHHHHHHHHHHHHS--TTSHHHHHHHHHHHHHHTTSPP-TT-HHHHHHHHHHHHHHHHHHHHHHHHHHHHHHHHHHHHHHHHHHHS--TT-

Organism: Triticum aestivum (NCBI:txid4565)

=== Feature glossary ===
Legend for the data blocks above and below:

— What the protein is —

The amino-acid sequence is the protein's primary structure: the linear order of residues from the N-terminus to the C-terminus, written in one-letter code. Everything else here — the 3D coordinates, the secondary structure, the domain annotations — is ultimately a consequence of this string.

Functional annotations link the protein to curated databases. InterPro entries identify conserved domains and families by matching the sequence against member-database signatures (Pfam, PROSITE, CDD, …). Gene Ontology (GO) terms describe molecular function, biological process, and cellular component in a controlled vocabulary. CATH places the structure in a hierarchical fold classification (Class/Architecture/Topology/Homologous-superfamily). The organism is the source species.

— Where its atoms are —

Atomic coordinates in PDBx/mmCIF format — the same representation the Protein Data Bank distributes. Each line of the _atom_site loop places one backbone atom in Cartesian space (units: ångströms, origin: arbitrary).

The six renders are orthographic views along the three Cartesian axes in both directions. Representation (cartoon, sticks, or surface) and color scheme (sequence-rainbow or by-chain) vary across proteins so the training set covers all the common visualization conventions.

— Local backbone conformation —

Eight-state secondary structure (DSSP): H is the canonical α-helix, G the tighter 3₁₀-helix, I the wider π-helix; E/B are β-structure, T and S are turns and bends, and '-' is everything else. DSSP derives these from the pattern of main-chain N–H···O=C hydrogen bonds, not from the sequence.

Three-state secondary structure (P-SEA) collapses the eight DSSP classes into helix (a), strand (b), and coil (c). P-SEA assigns these from Cα geometry alone — distances and angles — without requiring backbone oxygens, so it works on any Cα trace.

φ (phi) and ψ (psi) are the two rotatable backbone dihedrals per residue: φ is the C(i-1)–N–Cα–C torsion, ψ is the N–Cα–C–N(i+1) torsion, both in degrees on (−180°, 180°]. α-helical residues cluster near (−60°, −45°); β-strand residues near (−120°, +130°). A Ramachandran plot is simply a scatter of (φ, ψ) for every residue.

— Global shape and packing —

The geometric summary reports three shape descriptors. Rg (radius of gyration) measures how spread out the Cα atoms are about their centre of mass; compact globular proteins have small Rg, elongated or unfolded ones large. Cα contacts (<8 Å, |i−j|>4) count long-range residue pairs in spatial proximity — high for tightly packed folds, near zero for rods or random coil. The bounding-box extents give the protein's footprint along x, y, z in Å.

SASA measures how much of the protein is reachable by solvent. It is computed by rolling a water-sized probe over the atomic surface and summing the exposed area (Å²). Per-residue SASA distinguishes core (buried, low SASA) from surface (exposed, high SASA) residues; total SASA is a whole-molecule size measure.

Plot images: a contact map (which residues are close in 3D, as an N×N binary image), a Ramachandran scatter (backbone torsion angles, revealing secondary-structure composition at a glance), and — for AlphaFold structures — a PAE heatmap (pairwise prediction confidence).

— Structural neighborhood —

A 3Di character summarizes, for each residue, the relative orientation of the Cα frame of its nearest spatial neighbor. Because it encodes fold topology rather than chemistry, 3Di alignments detect remote structural similarity that sequence alignment misses.

The Foldseek neighbor list gives the closest experimentally determined structures in the PDB, ranked by structural alignment. TM-score near 1 means near-identical fold; near 0.3 means only rough topology match. This is how one finds what a novel AlphaFold prediction most resembles in the solved-structure universe.

— Confidence and disorder —

For AlphaFold models, the B-factor field carries pLDDT — the model's own estimate of local accuracy on a 0–100 scale. Regions with pLDDT<50 should be treated as essentially unmodeled; they often correspond to intrinsically disordered segments.

Crystallographic B-factors measure how much each atom's electron density is smeared out, in Å². They rise in mobile loops and surface residues and fall in the buried interior. In AlphaFold models this column is repurposed to hold pLDDT instead.

Predicted Aligned Error (PAE) is an AlphaFold confidence matrix: entry (i, j) is the expected error in the position of residue j, in ångströms, when the prediction is superimposed on the true structure at residue i. Low PAE within a block of residues means that block is internally rigid and well-predicted; high PAE between two blocks means their relative placement is uncertain even if each block individually is confident.